Protein AF-A0A318T0J4-F1 (afdb_monomer_lite)

Radius of gyration: 29.3 Å; chains: 1; bounding box: 76×32×118 Å

Structure (mmCIF, N/CA/C/O backbone):
data_AF-A0A318T0J4-F1
#
_entry.id   AF-A0A318T0J4-F1
#
loop_
_atom_site.group_PDB
_atom_site.id
_atom_site.type_symbol
_atom_site.label_atom_id
_atom_site.label_alt_id
_atom_site.label_comp_id
_atom_site.label_asym_id
_atom_site.label_entity_id
_atom_site.label_seq_id
_atom_site.pdbx_PDB_ins_code
_atom_site.Cartn_x
_atom_site.Cartn_y
_atom_site.Cartn_z
_atom_site.occupancy
_atom_site.B_iso_or_equiv
_atom_site.auth_seq_id
_atom_site.auth_comp_id
_atom_site.auth_asym_id
_atom_site.auth_atom_id
_atom_site.pdbx_PDB_model_num
ATOM 1 N N . MET A 1 1 ? 51.971 5.097 87.805 1.00 35.56 1 MET A N 1
ATOM 2 C CA . MET A 1 1 ? 53.001 4.054 87.995 1.00 35.56 1 MET A CA 1
ATOM 3 C C . MET A 1 1 ? 53.131 3.273 86.700 1.00 35.56 1 MET A C 1
ATOM 5 O O . MET A 1 1 ? 52.121 2.890 86.129 1.00 35.56 1 MET A O 1
ATOM 9 N N . HIS A 1 2 ? 54.364 3.172 86.212 1.00 37.44 2 HIS A N 1
ATOM 10 C CA . HIS A 1 2 ? 54.782 2.531 84.967 1.00 37.44 2 HIS A CA 1
ATOM 11 C C . HIS A 1 2 ? 54.456 1.026 84.921 1.00 37.44 2 HIS A C 1
ATOM 13 O O . HIS A 1 2 ? 54.580 0.374 85.951 1.00 37.44 2 HIS A O 1
ATOM 19 N N . LEU A 1 3 ? 54.186 0.457 83.735 1.00 35.94 3 LEU A N 1
ATOM 20 C CA . LEU A 1 3 ? 55.176 -0.348 82.984 1.00 35.94 3 LEU A CA 1
ATOM 21 C C . LEU A 1 3 ? 54.599 -1.014 81.715 1.00 35.94 3 LEU A C 1
ATOM 23 O O . LEU A 1 3 ? 53.513 -1.580 81.702 1.00 35.94 3 LEU A O 1
ATOM 27 N N . PHE A 1 4 ? 55.413 -0.928 80.662 1.00 36.31 4 PHE A N 1
ATOM 28 C CA . PHE A 1 4 ? 55.369 -1.598 79.358 1.00 36.31 4 PHE A CA 1
ATOM 29 C C . PHE A 1 4 ? 55.526 -3.136 79.437 1.00 36.31 4 PHE A C 1
ATOM 31 O O . PHE A 1 4 ? 56.312 -3.604 80.256 1.00 36.31 4 PHE A O 1
ATOM 38 N N . LYS A 1 5 ? 54.971 -3.887 78.463 1.00 34.62 5 LYS A N 1
ATOM 39 C CA . LYS A 1 5 ? 55.691 -4.585 77.350 1.00 34.62 5 LYS A CA 1
ATOM 40 C C . LYS A 1 5 ? 54.794 -5.648 76.665 1.00 34.62 5 LYS A C 1
ATOM 42 O O . LYS A 1 5 ? 54.211 -6.477 77.343 1.00 34.62 5 LYS A O 1
ATOM 47 N N . ILE A 1 6 ? 54.515 -5.504 75.360 1.00 42.19 6 ILE A N 1
ATOM 48 C CA . ILE A 1 6 ? 55.086 -6.226 74.186 1.00 42.19 6 ILE A CA 1
ATOM 49 C C . ILE A 1 6 ? 54.689 -7.714 74.076 1.00 42.19 6 ILE A C 1
ATOM 51 O O . ILE A 1 6 ? 55.180 -8.537 74.837 1.00 42.19 6 ILE A O 1
ATOM 55 N N . SER A 1 7 ? 53.923 -8.074 73.035 1.00 35.69 7 SER A N 1
ATOM 56 C CA . SER A 1 7 ? 54.368 -8.971 71.938 1.00 35.69 7 SER A CA 1
ATOM 57 C C . SER A 1 7 ? 53.220 -9.328 70.972 1.00 35.69 7 SER A C 1
ATOM 59 O O . SER A 1 7 ? 52.309 -10.079 71.298 1.00 35.69 7 SER A O 1
ATOM 61 N N . SER A 1 8 ? 53.294 -8.797 69.749 1.00 42.06 8 SER A N 1
ATOM 62 C CA . SER A 1 8 ? 52.921 -9.529 68.519 1.00 42.06 8 SER A CA 1
ATOM 63 C C . SER A 1 8 ? 54.035 -10.565 68.227 1.00 42.06 8 SER A C 1
ATOM 65 O O . SER A 1 8 ? 55.095 -10.419 68.846 1.00 42.06 8 SER A O 1
ATOM 67 N N . PRO A 1 9 ? 53.933 -11.532 67.279 1.00 49.66 9 PRO A N 1
ATOM 68 C CA . PRO A 1 9 ? 52.980 -11.647 66.162 1.00 49.66 9 PRO A CA 1
ATOM 69 C C . PRO A 1 9 ? 52.466 -13.083 65.893 1.00 49.66 9 PRO A C 1
ATOM 71 O O . PRO A 1 9 ? 53.009 -14.049 66.410 1.00 49.66 9 PRO A O 1
ATOM 74 N N . LEU A 1 10 ? 51.493 -13.246 64.990 1.00 40.19 10 LEU A N 1
ATOM 75 C CA . LEU A 1 10 ? 51.604 -14.246 63.917 1.00 40.19 10 LEU A CA 1
ATOM 76 C C . LEU A 1 10 ? 50.528 -14.044 62.848 1.00 40.19 10 LEU A C 1
ATOM 78 O O . LEU A 1 10 ? 49.335 -13.939 63.111 1.00 40.19 10 LEU A O 1
ATOM 82 N N . PHE A 1 11 ? 51.046 -13.955 61.631 1.00 43.38 11 PHE A N 1
ATOM 83 C CA . PHE A 1 11 ? 50.391 -13.951 60.339 1.00 43.38 11 PHE A CA 1
ATOM 84 C C . PHE A 1 11 ? 49.244 -14.963 60.216 1.00 43.38 11 PHE A C 1
ATOM 86 O O . PHE A 1 11 ? 49.440 -16.156 60.421 1.00 43.38 11 PHE A O 1
ATOM 93 N N . ALA A 1 12 ? 48.107 -14.500 59.701 1.00 43.75 12 ALA A N 1
ATOM 94 C CA . ALA A 1 12 ? 47.277 -15.295 58.804 1.00 43.75 12 ALA A CA 1
ATOM 95 C C . ALA A 1 12 ? 46.609 -14.345 57.807 1.00 43.75 12 ALA A C 1
ATOM 97 O O . ALA A 1 12 ? 45.584 -13.723 58.079 1.00 43.75 12 ALA A O 1
ATOM 98 N N . ALA A 1 13 ? 47.258 -14.197 56.655 1.00 45.81 13 ALA A N 1
ATOM 99 C CA . ALA A 1 13 ? 46.672 -13.594 55.476 1.00 45.81 13 ALA A CA 1
ATOM 100 C C . ALA A 1 13 ? 45.554 -14.515 54.972 1.00 45.81 13 ALA A C 1
ATOM 102 O O . ALA A 1 13 ? 45.834 -15.598 54.463 1.00 45.81 13 ALA A O 1
ATOM 103 N N . PHE A 1 14 ? 44.298 -14.090 55.094 1.00 41.38 14 PHE A N 1
ATOM 104 C CA . PHE A 1 14 ? 43.220 -14.652 54.287 1.00 41.38 14 PHE A CA 1
ATOM 105 C C . PHE A 1 14 ? 42.990 -13.721 53.103 1.00 41.38 14 PHE A C 1
ATOM 107 O O . PHE A 1 14 ? 42.360 -12.670 53.207 1.00 41.38 14 PHE A O 1
ATOM 114 N N . ALA A 1 15 ? 43.587 -14.113 51.979 1.00 45.81 15 ALA A N 1
ATOM 115 C CA . ALA A 1 15 ? 43.287 -13.572 50.671 1.00 45.81 15 ALA A CA 1
ATOM 116 C C . ALA A 1 15 ? 41.800 -13.806 50.382 1.00 45.81 15 ALA A C 1
ATOM 118 O O . ALA A 1 15 ? 41.345 -14.946 50.289 1.00 45.81 15 ALA A O 1
ATOM 119 N N . LEU A 1 16 ? 41.042 -12.718 50.261 1.00 43.03 16 LEU A N 1
ATOM 120 C CA . LEU A 1 16 ? 39.673 -12.751 49.776 1.00 43.03 16 LEU A CA 1
ATOM 121 C C . LEU A 1 16 ? 39.744 -12.949 48.256 1.00 43.03 16 LEU A C 1
ATOM 123 O O . LEU A 1 16 ? 39.945 -12.004 47.493 1.00 43.03 16 LEU A O 1
ATOM 127 N N . THR A 1 17 ? 39.673 -14.201 47.814 1.00 50.81 17 THR A N 1
ATOM 128 C CA . THR A 1 17 ? 39.557 -14.551 46.400 1.00 50.81 17 THR A CA 1
ATOM 129 C C . THR A 1 17 ? 38.239 -14.011 45.857 1.00 50.81 17 THR A C 1
ATOM 131 O O . THR A 1 17 ? 37.151 -14.388 46.290 1.00 50.81 17 THR A O 1
ATOM 134 N N . ALA A 1 18 ? 38.357 -13.103 44.892 1.00 48.72 18 ALA A N 1
ATOM 135 C CA . ALA A 1 18 ? 37.261 -12.598 44.089 1.00 48.72 18 ALA A CA 1
ATOM 136 C C . ALA A 1 18 ? 36.588 -13.750 43.325 1.00 48.72 18 ALA A C 1
ATOM 138 O O . ALA A 1 18 ? 37.117 -14.246 42.332 1.00 48.72 18 ALA A O 1
ATOM 139 N N . LEU A 1 19 ? 35.395 -14.154 43.761 1.00 44.59 19 LEU A N 1
ATOM 140 C CA . LEU A 1 19 ? 34.462 -14.901 42.924 1.00 44.59 19 LEU A CA 1
ATOM 141 C C . LEU A 1 19 ? 33.720 -13.893 42.042 1.00 44.59 19 LEU A C 1
ATOM 143 O O . LEU A 1 19 ? 32.636 -13.416 42.370 1.00 44.59 19 LEU A O 1
ATOM 147 N N . LEU A 1 20 ? 34.341 -13.560 40.908 1.00 39.75 20 LEU A N 1
ATOM 148 C CA . LEU A 1 20 ? 33.642 -13.036 39.739 1.00 39.75 20 LEU A CA 1
ATOM 149 C C . LEU A 1 20 ? 32.680 -14.125 39.247 1.00 39.75 20 LEU A C 1
ATOM 151 O O . LEU A 1 20 ? 33.012 -14.922 38.372 1.00 39.75 20 LEU A O 1
ATOM 155 N N . ALA A 1 21 ? 31.479 -14.170 39.824 1.00 44.69 21 ALA A N 1
ATOM 156 C CA . ALA A 1 21 ? 30.347 -14.834 39.201 1.00 44.69 21 ALA A CA 1
ATOM 157 C C . ALA A 1 21 ? 29.973 -14.016 37.959 1.00 44.69 21 ALA A C 1
ATOM 159 O O . ALA A 1 21 ? 29.163 -13.090 38.007 1.00 44.69 21 ALA A O 1
ATOM 160 N N . GLY A 1 22 ? 30.639 -14.325 36.847 1.00 34.25 22 GLY A N 1
ATOM 161 C CA . GLY A 1 22 ? 30.232 -13.876 35.531 1.00 34.25 22 GLY A CA 1
ATOM 162 C C . GLY A 1 22 ? 28.807 -14.351 35.288 1.00 34.25 22 GLY A C 1
ATOM 163 O O . GLY A 1 22 ? 28.576 -15.525 35.013 1.00 34.25 22 GLY A O 1
ATOM 164 N N . CYS A 1 23 ? 27.847 -13.433 35.377 1.00 35.88 23 CYS A N 1
ATOM 165 C CA . CYS A 1 23 ? 26.591 -13.589 34.667 1.00 35.88 23 CYS A CA 1
ATOM 166 C C . CYS A 1 23 ? 26.949 -13.513 33.185 1.00 35.88 23 CYS A C 1
ATOM 168 O O . CYS A 1 23 ? 26.963 -12.436 32.591 1.00 35.88 23 CYS A O 1
ATOM 170 N N . ALA A 1 24 ? 27.316 -14.660 32.613 1.00 35.25 24 ALA A N 1
ATOM 171 C CA . ALA A 1 24 ? 27.259 -14.867 31.185 1.00 35.25 24 ALA A CA 1
ATOM 172 C C . ALA A 1 24 ? 25.826 -14.518 30.778 1.00 35.25 24 ALA A C 1
ATOM 174 O O . ALA A 1 24 ? 24.878 -15.250 31.061 1.00 35.25 24 ALA A O 1
ATOM 175 N N . GLN A 1 25 ? 25.663 -13.325 30.210 1.00 39.97 25 GLN A N 1
ATOM 176 C CA . GLN A 1 25 ? 24.459 -12.963 29.496 1.00 39.97 25 GLN A CA 1
ATOM 177 C C . GLN A 1 25 ? 24.319 -14.022 28.411 1.00 39.97 25 GLN A C 1
ATOM 179 O O . GLN A 1 25 ? 25.132 -14.071 27.488 1.00 39.97 25 GLN A O 1
ATOM 184 N N . ASN A 1 26 ? 23.325 -14.901 28.557 1.00 37.19 26 ASN A N 1
ATOM 185 C CA . ASN A 1 26 ? 22.860 -15.705 27.439 1.00 37.19 26 ASN A CA 1
ATOM 186 C C . ASN A 1 26 ? 22.723 -14.745 26.253 1.00 37.19 26 ASN A C 1
ATOM 188 O O . ASN A 1 26 ? 22.082 -13.696 26.428 1.00 37.19 26 ASN A O 1
ATOM 192 N N . PRO A 1 27 ? 23.334 -15.031 25.087 1.00 39.00 27 PRO A N 1
ATOM 193 C CA . PRO A 1 27 ? 23.037 -14.247 23.908 1.00 39.00 27 PRO A CA 1
ATOM 194 C C . PRO A 1 27 ? 21.522 -14.266 23.789 1.00 39.00 27 PRO A C 1
ATOM 196 O O . PRO A 1 27 ? 20.908 -15.336 23.820 1.00 39.00 27 PRO A O 1
ATOM 199 N N . LYS A 1 28 ? 20.923 -13.070 23.772 1.00 32.75 28 LYS A N 1
ATOM 200 C CA . LYS A 1 28 ? 19.537 -12.919 23.363 1.00 32.75 28 LYS A CA 1
ATOM 201 C C . LYS A 1 28 ? 19.449 -13.703 22.071 1.00 32.75 28 LYS A C 1
ATOM 203 O O . LYS A 1 28 ? 20.067 -13.326 21.079 1.00 32.75 28 LYS A O 1
ATOM 208 N N . THR A 1 29 ? 18.736 -14.820 22.107 1.00 31.91 29 THR A N 1
ATOM 209 C CA . THR A 1 29 ? 18.096 -15.317 20.913 1.00 31.91 29 THR A CA 1
ATOM 210 C C . THR A 1 29 ? 17.264 -14.125 20.487 1.00 31.91 29 THR A C 1
ATOM 212 O O . THR A 1 29 ? 16.260 -13.804 21.127 1.00 31.91 29 THR A O 1
ATOM 215 N N . ASP A 1 30 ? 17.773 -13.371 19.515 1.00 29.89 30 ASP A N 1
ATOM 216 C CA . ASP A 1 30 ? 16.942 -12.517 18.705 1.00 29.89 30 ASP A CA 1
ATOM 217 C C . ASP A 1 30 ? 15.905 -13.482 18.156 1.00 29.89 30 ASP A C 1
ATOM 219 O O . ASP A 1 30 ? 16.109 -14.183 17.164 1.00 29.89 30 ASP A O 1
ATOM 223 N N . THR A 1 31 ? 14.782 -13.570 18.865 1.00 32.62 31 THR A N 1
ATOM 224 C CA . THR A 1 31 ? 13.511 -13.895 18.264 1.00 32.62 31 THR A CA 1
ATOM 225 C C . THR A 1 31 ? 13.266 -12.737 17.311 1.00 32.62 31 THR A C 1
ATOM 227 O O . THR A 1 31 ? 12.497 -11.816 17.576 1.00 32.62 31 THR A O 1
ATOM 230 N N . THR A 1 32 ? 13.979 -12.768 16.184 1.00 31.56 32 THR A N 1
ATOM 231 C CA . THR A 1 32 ? 13.450 -12.344 14.912 1.00 31.56 32 THR A CA 1
ATOM 232 C C . THR A 1 32 ? 12.160 -13.126 14.827 1.00 31.56 32 THR A C 1
ATOM 234 O O . THR A 1 32 ? 12.159 -14.310 14.494 1.00 31.56 32 THR A O 1
ATOM 237 N N . SER A 1 33 ? 11.072 -12.500 15.274 1.00 28.84 33 SER A N 1
ATOM 238 C CA . SER A 1 33 ? 9.738 -12.906 14.895 1.00 28.84 33 SER A CA 1
ATOM 239 C C . SER A 1 33 ? 9.788 -12.928 13.381 1.00 28.84 33 SER A C 1
ATOM 241 O O . SER A 1 33 ? 9.680 -11.888 12.730 1.00 28.84 33 SER A O 1
ATOM 243 N N . SER A 1 34 ? 10.043 -14.109 12.826 1.00 29.94 34 SER A N 1
ATOM 244 C CA . SER A 1 34 ? 9.680 -14.439 11.473 1.00 29.94 34 SER A CA 1
ATOM 245 C C . SER A 1 34 ? 8.174 -14.268 11.461 1.00 29.94 34 SER A C 1
ATOM 247 O O . SER A 1 34 ? 7.393 -15.138 11.840 1.00 29.94 34 SER A O 1
ATOM 249 N N . VAL A 1 35 ? 7.759 -13.051 11.120 1.00 33.97 35 VAL A N 1
ATOM 250 C CA . VAL A 1 35 ? 6.427 -12.820 10.609 1.00 33.97 35 VAL A CA 1
ATOM 251 C C . VAL A 1 35 ? 6.380 -13.718 9.386 1.00 33.97 35 VAL A C 1
ATOM 253 O O . VAL A 1 35 ? 6.959 -13.399 8.349 1.00 33.97 35 VAL A O 1
ATOM 256 N N . ASN A 1 36 ? 5.770 -14.891 9.548 1.00 33.94 36 ASN A N 1
ATOM 257 C CA . ASN A 1 36 ? 5.263 -15.679 8.444 1.00 33.94 36 ASN A CA 1
ATOM 258 C C . ASN A 1 36 ? 4.190 -14.806 7.792 1.00 33.94 36 ASN A C 1
ATOM 260 O O . ASN A 1 36 ? 3.004 -14.918 8.090 1.00 33.94 36 ASN A O 1
ATOM 264 N N . VAL A 1 37 ? 4.635 -13.859 6.966 1.00 40.78 37 VAL A N 1
ATOM 265 C CA . VAL A 1 37 ? 3.7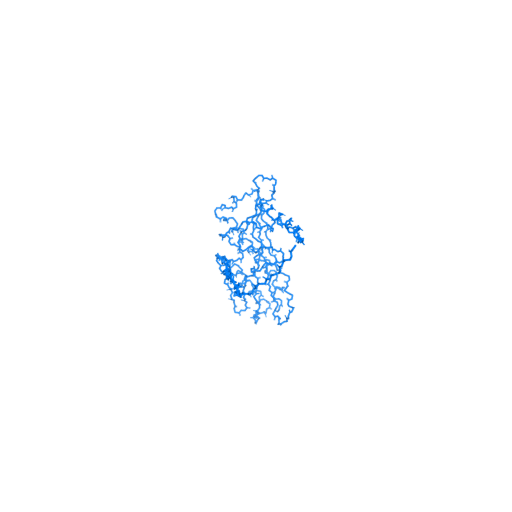88 -13.218 5.977 1.00 40.78 37 VAL A CA 1
ATOM 266 C C . VAL A 1 37 ? 3.354 -14.371 5.089 1.00 40.78 37 VAL A C 1
ATOM 268 O O . VAL A 1 37 ? 4.179 -14.980 4.408 1.00 40.78 37 VAL A O 1
ATOM 271 N N . ALA A 1 38 ? 2.080 -14.745 5.170 1.00 37.62 38 ALA A N 1
ATOM 272 C CA . ALA A 1 38 ? 1.500 -15.656 4.205 1.00 37.62 38 ALA A CA 1
ATOM 273 C C . ALA A 1 38 ? 1.762 -15.067 2.809 1.00 37.62 38 ALA A C 1
ATOM 275 O O . ALA A 1 38 ? 1.263 -13.994 2.478 1.00 37.62 38 ALA A O 1
ATOM 276 N N . GLY A 1 39 ? 2.617 -15.750 2.044 1.00 42.56 39 GLY A N 1
ATOM 277 C CA . GLY A 1 39 ? 3.160 -15.272 0.777 1.00 42.56 39 GLY A CA 1
ATOM 278 C C . GLY A 1 39 ? 4.525 -14.609 0.940 1.00 42.56 39 GLY A C 1
ATOM 279 O O . GLY A 1 39 ? 4.636 -13.389 0.879 1.00 42.56 39 GLY A O 1
ATOM 280 N N . THR A 1 40 ? 5.583 -15.410 1.088 1.00 42.47 40 THR A N 1
ATOM 281 C CA . THR A 1 40 ? 6.935 -14.950 0.756 1.00 42.47 40 THR A CA 1
ATOM 282 C C . THR A 1 40 ? 6.899 -14.440 -0.687 1.00 42.47 40 THR A C 1
ATOM 284 O O . THR A 1 40 ? 6.567 -15.231 -1.578 1.00 42.47 40 THR A O 1
ATOM 287 N N . PRO A 1 41 ? 7.198 -13.157 -0.953 1.00 49.75 41 PRO A N 1
ATOM 288 C CA . PRO A 1 41 ? 7.254 -12.659 -2.314 1.00 49.75 41 PRO A CA 1
ATOM 289 C C . PRO A 1 41 ? 8.401 -13.372 -3.014 1.00 49.75 41 PRO A C 1
ATOM 291 O O . PRO A 1 41 ? 9.569 -13.185 -2.675 1.00 49.75 41 PRO A O 1
ATOM 294 N N . SER A 1 42 ? 8.066 -14.257 -3.942 1.00 49.91 42 SER A N 1
ATOM 295 C CA . SER A 1 42 ? 9.073 -14.838 -4.813 1.00 49.91 42 SER A CA 1
ATOM 296 C C . SER A 1 42 ? 9.403 -13.780 -5.861 1.00 49.91 42 SER A C 1
ATOM 298 O O . SER A 1 42 ? 8.464 -13.189 -6.411 1.00 49.91 42 SER A O 1
ATOM 300 N N . PRO A 1 43 ? 10.689 -13.514 -6.153 1.00 58.72 43 PRO A N 1
ATOM 301 C CA . PRO A 1 43 ? 11.044 -12.730 -7.320 1.00 58.72 43 PRO A CA 1
ATOM 302 C C . PRO A 1 43 ? 10.278 -13.272 -8.523 1.00 58.72 43 PRO A C 1
ATOM 304 O O . PRO A 1 43 ? 10.115 -14.486 -8.661 1.00 58.72 43 PRO A O 1
ATOM 307 N N . MET A 1 44 ? 9.781 -12.386 -9.379 1.00 60.72 44 MET A N 1
ATOM 308 C CA . MET A 1 44 ? 9.142 -12.791 -10.631 1.00 60.72 44 MET A CA 1
ATOM 309 C C . MET A 1 44 ? 10.141 -12.565 -11.761 1.00 60.72 44 MET A C 1
ATOM 311 O O . MET A 1 44 ? 10.092 -11.512 -12.401 1.00 60.72 44 MET A O 1
ATOM 315 N N . PRO A 1 45 ? 11.102 -13.487 -11.962 1.00 60.56 45 PRO A N 1
ATOM 316 C CA . PRO A 1 45 ? 12.125 -13.310 -12.966 1.00 60.56 45 PRO A CA 1
ATOM 317 C C . PRO A 1 45 ? 11.514 -13.490 -14.351 1.00 60.56 45 PRO A C 1
ATOM 319 O O . PRO A 1 45 ? 10.876 -14.498 -14.672 1.00 60.56 45 PRO A O 1
ATOM 322 N N . LYS A 1 46 ? 11.763 -12.504 -15.198 1.00 76.06 46 LYS A N 1
ATOM 323 C CA . LYS A 1 46 ? 11.951 -12.727 -16.621 1.00 76.06 46 LYS A CA 1
ATOM 324 C C . LYS A 1 46 ? 13.444 -12.666 -16.909 1.00 76.06 46 LYS A C 1
ATOM 326 O O . LYS A 1 46 ? 14.222 -12.108 -16.147 1.00 76.06 46 LYS A O 1
ATOM 331 N N . ASP A 1 47 ? 13.823 -13.230 -18.039 1.00 82.69 47 ASP A N 1
ATOM 332 C CA . ASP A 1 47 ? 15.178 -13.209 -18.587 1.00 82.69 47 ASP A CA 1
ATOM 333 C C . ASP A 1 47 ? 15.777 -11.793 -18.717 1.00 82.69 47 ASP A C 1
ATOM 335 O O . ASP A 1 47 ? 16.993 -11.648 -18.772 1.00 82.69 47 ASP A O 1
ATOM 339 N N . TRP A 1 48 ? 14.939 -10.751 -18.709 1.00 85.19 48 TRP A N 1
ATOM 340 C CA . TRP A 1 48 ? 15.330 -9.353 -18.906 1.00 85.19 48 TRP A CA 1
ATOM 341 C C . TRP A 1 48 ? 14.934 -8.391 -17.766 1.00 85.19 48 TRP A C 1
ATOM 343 O O . TRP A 1 48 ? 15.349 -7.234 -17.800 1.00 85.19 48 TRP A O 1
ATOM 353 N N . VAL A 1 49 ? 14.128 -8.817 -16.781 1.00 87.00 49 VAL A N 1
ATOM 354 C CA . VAL A 1 49 ? 13.721 -7.985 -15.627 1.00 87.00 49 VAL A CA 1
ATOM 355 C C . VAL A 1 49 ? 13.346 -8.846 -14.424 1.00 87.00 49 VAL A C 1
ATOM 357 O O . VAL A 1 49 ? 12.740 -9.909 -14.569 1.00 87.00 49 VAL A O 1
ATOM 360 N N . THR A 1 50 ? 13.631 -8.340 -13.228 1.00 85.44 50 THR A N 1
ATOM 361 C CA . THR A 1 50 ? 13.223 -8.954 -11.959 1.00 85.44 50 THR A CA 1
ATOM 362 C C . THR A 1 50 ? 12.357 -7.984 -11.164 1.00 85.44 50 THR A C 1
ATOM 364 O O . THR A 1 50 ? 12.553 -6.773 -11.222 1.00 85.44 50 THR A O 1
ATOM 367 N N . PHE A 1 51 ? 11.403 -8.515 -10.404 1.00 85.06 51 PHE A N 1
ATOM 368 C CA . PHE A 1 51 ? 10.588 -7.765 -9.448 1.00 85.06 51 PHE A CA 1
ATOM 369 C C . PHE A 1 51 ? 10.945 -8.176 -8.029 1.00 85.06 51 PHE A C 1
ATOM 371 O O . PHE A 1 51 ? 11.019 -9.372 -7.750 1.00 85.06 51 PHE A O 1
ATOM 378 N N . GLU A 1 52 ? 11.105 -7.203 -7.136 1.00 83.12 52 GLU A N 1
ATOM 379 C CA . GLU A 1 52 ? 11.388 -7.452 -5.723 1.00 83.12 52 GLU A CA 1
ATOM 380 C C . GLU A 1 52 ? 10.489 -6.604 -4.829 1.00 83.12 52 GLU A C 1
ATOM 382 O O . GLU A 1 52 ? 10.248 -5.428 -5.102 1.00 83.12 52 GLU A O 1
ATOM 387 N N . ILE A 1 53 ? 10.005 -7.194 -3.735 1.00 82.56 53 ILE A N 1
ATOM 388 C CA . ILE A 1 53 ? 9.336 -6.427 -2.688 1.00 82.56 53 ILE A CA 1
ATOM 389 C C . ILE A 1 53 ? 10.406 -5.808 -1.793 1.00 82.56 53 ILE A C 1
ATOM 391 O O . ILE A 1 53 ? 11.178 -6.515 -1.147 1.00 82.56 53 ILE A O 1
ATOM 395 N N . ASP A 1 54 ? 10.411 -4.485 -1.719 1.00 77.44 54 ASP A N 1
ATOM 396 C CA . ASP A 1 54 ? 11.225 -3.741 -0.770 1.00 77.44 54 ASP A CA 1
ATOM 397 C C . ASP A 1 54 ? 10.385 -3.479 0.487 1.00 77.44 54 ASP A C 1
ATOM 399 O O . ASP A 1 54 ? 9.467 -2.655 0.501 1.00 77.44 54 ASP A O 1
ATOM 403 N N . ILE A 1 55 ? 10.685 -4.244 1.539 1.00 65.62 55 ILE A N 1
ATOM 404 C CA . ILE A 1 55 ? 10.071 -4.121 2.870 1.00 65.62 55 ILE A CA 1
ATOM 405 C C . ILE A 1 55 ? 10.757 -3.061 3.747 1.00 65.62 55 ILE A C 1
ATOM 407 O O . ILE A 1 55 ? 10.426 -2.928 4.928 1.00 65.62 55 ILE A O 1
ATOM 411 N N . GLY A 1 56 ? 11.727 -2.318 3.205 1.00 58.59 56 GLY A N 1
ATOM 412 C CA . GLY A 1 56 ? 12.347 -1.195 3.891 1.00 58.59 56 GLY A CA 1
ATOM 413 C C . GLY A 1 56 ? 11.328 -0.093 4.173 1.00 58.59 56 GLY A C 1
ATOM 414 O O . GLY A 1 56 ? 10.536 0.283 3.311 1.00 58.59 56 GLY A O 1
ATOM 415 N N . ALA A 1 57 ? 11.357 0.461 5.386 1.00 51.75 57 ALA A N 1
ATOM 416 C CA . ALA A 1 57 ? 10.567 1.639 5.721 1.00 51.75 57 ALA A CA 1
ATOM 417 C C . ALA A 1 57 ? 11.031 2.827 4.855 1.00 51.75 57 ALA A C 1
ATOM 419 O O . ALA A 1 57 ? 12.132 3.350 5.037 1.00 51.75 57 ALA A O 1
ATOM 420 N N . ALA A 1 58 ? 10.223 3.235 3.876 1.00 49.53 58 ALA A N 1
ATOM 421 C CA . ALA A 1 58 ? 10.543 4.360 3.007 1.00 49.53 58 ALA A CA 1
ATOM 422 C C . ALA A 1 58 ? 10.064 5.691 3.613 1.00 49.53 58 ALA A C 1
ATOM 424 O O . ALA A 1 58 ? 8.994 5.771 4.208 1.00 49.53 58 ALA A O 1
ATOM 425 N N . ASN A 1 59 ? 10.839 6.762 3.403 1.00 44.22 59 ASN A N 1
ATOM 426 C CA . ASN A 1 59 ? 10.391 8.160 3.498 1.00 44.22 59 ASN A CA 1
ATOM 427 C C . ASN A 1 59 ? 9.580 8.524 4.758 1.00 44.22 59 ASN A C 1
ATOM 429 O O . ASN A 1 59 ? 8.460 9.018 4.660 1.00 44.22 59 ASN A O 1
ATOM 433 N N . GLY A 1 60 ? 10.143 8.307 5.948 1.00 48.97 60 GLY A N 1
ATOM 434 C CA . GLY A 1 60 ? 9.529 8.774 7.196 1.00 48.97 60 GLY A CA 1
ATOM 435 C C . GLY A 1 60 ? 8.327 7.957 7.677 1.00 48.97 60 GLY A C 1
ATOM 436 O O . GLY A 1 60 ? 7.821 8.240 8.762 1.00 48.97 60 GLY A O 1
ATOM 437 N N . GLN A 1 61 ? 7.911 6.914 6.948 1.00 53.47 61 GLN A N 1
ATOM 438 C CA . GLN A 1 61 ? 6.980 5.929 7.489 1.00 53.47 61 GLN A CA 1
ATOM 439 C C . GLN A 1 61 ? 7.668 5.130 8.588 1.00 53.47 61 GLN A C 1
ATOM 441 O O . GLN A 1 61 ? 8.749 4.572 8.410 1.00 53.47 61 GLN A O 1
ATOM 446 N N . ARG A 1 62 ? 7.038 5.101 9.760 1.00 57.88 62 ARG A N 1
ATOM 447 C CA . ARG A 1 62 ? 7.624 4.491 10.956 1.00 57.88 62 ARG A CA 1
ATOM 448 C C . ARG A 1 62 ? 7.444 2.973 10.995 1.00 57.88 62 ARG A C 1
ATOM 450 O O . ARG A 1 62 ? 8.192 2.295 11.699 1.00 57.88 62 ARG A O 1
ATOM 457 N N . TYR A 1 63 ? 6.477 2.453 10.238 1.00 57.38 63 TYR A N 1
ATOM 458 C CA . TYR A 1 63 ? 6.101 1.045 10.216 1.00 57.38 63 TYR A CA 1
ATOM 459 C C . TYR A 1 63 ? 5.855 0.588 8.773 1.00 57.38 63 TYR A C 1
ATOM 461 O O . TYR A 1 63 ? 5.026 1.195 8.102 1.00 57.38 63 TYR A O 1
ATOM 469 N N . PRO A 1 64 ? 6.532 -0.469 8.289 1.00 64.75 64 PRO A N 1
ATOM 470 C CA . PRO A 1 64 ? 6.146 -1.101 7.037 1.00 64.75 64 PRO A CA 1
ATOM 471 C C . PRO A 1 64 ? 4.804 -1.821 7.242 1.00 64.75 64 PRO A C 1
ATOM 473 O O . PRO A 1 64 ? 4.688 -2.736 8.077 1.00 64.75 64 PRO A O 1
ATOM 476 N N . ASP A 1 65 ? 3.790 -1.398 6.489 1.00 82.19 65 ASP A N 1
ATOM 477 C CA . ASP A 1 65 ? 2.448 -1.984 6.494 1.00 82.19 65 ASP A CA 1
ATOM 478 C C . ASP A 1 65 ? 2.394 -3.180 5.533 1.00 82.19 65 ASP A C 1
ATOM 480 O O . ASP A 1 65 ? 1.674 -3.190 4.541 1.00 82.19 65 ASP A O 1
ATOM 484 N N . SER A 1 66 ? 3.177 -4.225 5.815 1.00 86.69 66 SER A N 1
ATOM 485 C CA . SER A 1 66 ? 3.129 -5.475 5.037 1.00 86.69 66 SER A CA 1
ATOM 486 C C . SER A 1 66 ? 1.804 -6.239 5.187 1.00 86.69 66 SER A C 1
ATOM 488 O O . SER A 1 66 ? 1.487 -7.109 4.373 1.00 86.69 66 SER A O 1
ATOM 490 N N . VAL A 1 67 ? 1.028 -5.899 6.215 1.00 91.25 67 VAL A N 1
ATOM 491 C CA . VAL A 1 67 ? -0.311 -6.404 6.534 1.00 91.25 67 VAL A CA 1
ATOM 492 C C . VAL A 1 67 ? -1.193 -5.234 6.958 1.00 91.25 67 VAL A C 1
ATOM 494 O O . VAL A 1 67 ? -0.675 -4.168 7.297 1.00 91.25 67 VAL A O 1
ATOM 497 N N . LEU A 1 68 ? -2.509 -5.440 6.967 1.00 94.25 68 LEU A N 1
ATOM 498 C CA . LEU A 1 68 ? -3.477 -4.423 7.347 1.00 94.25 68 LEU A CA 1
ATOM 499 C C . LEU A 1 68 ? -3.227 -3.960 8.781 1.00 94.25 68 LEU A C 1
ATOM 501 O O . LEU A 1 68 ? -3.134 -4.765 9.710 1.00 94.25 68 LEU A O 1
ATOM 505 N N . ARG A 1 69 ? -3.165 -2.645 8.960 1.00 94.50 69 ARG A N 1
ATOM 506 C CA . ARG A 1 69 ? -3.090 -1.990 10.261 1.00 94.50 69 ARG A CA 1
ATOM 507 C C . ARG A 1 69 ? -4.410 -1.300 10.581 1.00 94.50 69 ARG A C 1
ATOM 509 O O . ARG A 1 69 ? -4.899 -0.495 9.801 1.00 94.50 69 ARG A O 1
ATOM 516 N N . VAL A 1 70 ? -4.978 -1.585 11.740 1.00 94.50 70 VAL A N 1
ATOM 517 C CA . VAL A 1 70 ? -6.151 -0.878 12.259 1.00 94.50 70 VAL A CA 1
ATOM 518 C C . VAL A 1 70 ? -5.668 0.164 13.252 1.00 94.50 70 VAL A C 1
ATOM 520 O O . VAL A 1 70 ? -4.979 -0.179 14.207 1.00 94.50 70 VAL A O 1
ATOM 523 N N . VAL A 1 71 ? -5.990 1.428 13.008 1.00 92.88 71 VAL A N 1
ATOM 524 C CA . VAL A 1 71 ? -5.697 2.540 13.908 1.00 92.88 71 VAL A CA 1
ATOM 525 C C . VAL A 1 71 ? -6.988 2.961 14.585 1.00 92.88 71 VAL A C 1
ATOM 527 O O . VAL A 1 71 ? -7.888 3.508 13.941 1.00 92.88 71 VAL A O 1
ATOM 530 N N . ASP A 1 72 ? -7.031 2.748 15.892 1.00 91.62 72 ASP A N 1
ATOM 531 C CA . ASP A 1 72 ? -8.101 3.168 16.780 1.00 91.62 72 ASP A CA 1
ATOM 532 C C . ASP A 1 72 ? -7.756 4.474 17.494 1.00 91.62 72 ASP A C 1
ATOM 534 O O . ASP A 1 72 ? -6.610 4.927 17.565 1.00 91.62 72 ASP A O 1
ATOM 538 N N . LYS A 1 73 ? -8.779 5.094 18.084 1.00 88.19 73 LYS A N 1
ATOM 539 C CA . LYS A 1 73 ? -8.624 6.334 18.854 1.00 88.19 73 LYS A CA 1
ATOM 540 C C . LYS A 1 73 ? -7.597 6.208 19.980 1.00 88.19 73 LYS A C 1
ATOM 542 O O . LYS A 1 73 ? -6.854 7.152 20.242 1.00 88.19 73 LYS A O 1
ATOM 547 N N . SER A 1 74 ? -7.543 5.058 20.648 1.00 84.81 74 SER A N 1
ATOM 548 C CA . SER A 1 74 ? -6.606 4.806 21.748 1.00 84.81 74 SER A CA 1
ATOM 549 C C . SER A 1 74 ? -5.141 4.845 21.310 1.00 84.81 74 SER A C 1
ATOM 551 O O . SER A 1 74 ? -4.282 5.206 22.115 1.00 84.81 74 SER A O 1
ATOM 553 N N . ASP A 1 75 ? -4.844 4.558 20.040 1.00 84.38 75 ASP A N 1
ATOM 554 C CA . ASP A 1 75 ? -3.466 4.509 19.537 1.00 84.38 75 ASP A CA 1
ATOM 555 C C . ASP A 1 75 ? -2.804 5.890 19.532 1.00 84.38 75 ASP A C 1
ATOM 557 O O . ASP A 1 75 ? -1.602 6.013 19.781 1.00 84.38 75 ASP A O 1
ATOM 561 N N . ARG A 1 76 ? -3.609 6.955 19.395 1.00 79.44 76 ARG A N 1
ATOM 562 C CA . ARG A 1 76 ? -3.154 8.341 19.559 1.00 79.44 76 ARG A CA 1
ATOM 563 C C . ARG A 1 76 ? -2.482 8.562 20.912 1.00 79.44 76 ARG A C 1
ATOM 565 O O . ARG A 1 76 ? -1.473 9.259 20.988 1.00 79.44 76 ARG A O 1
ATOM 572 N N . MET A 1 77 ? -3.047 8.008 21.987 1.00 70.69 77 MET A N 1
ATOM 573 C CA . MET A 1 77 ? -2.517 8.209 23.339 1.00 70.69 77 MET A CA 1
ATOM 574 C C . MET A 1 77 ? -1.155 7.539 23.512 1.00 70.69 77 MET A C 1
ATOM 576 O O . MET A 1 77 ? -0.277 8.114 24.155 1.00 70.69 77 MET A O 1
ATOM 580 N N . GLY A 1 78 ? -0.960 6.365 22.904 1.00 69.06 78 GLY A N 1
ATOM 581 C CA . GLY A 1 78 ? 0.326 5.671 22.905 1.00 69.06 78 GLY A CA 1
ATOM 582 C C . GLY A 1 78 ? 1.419 6.490 22.219 1.00 69.06 78 GLY A C 1
ATOM 583 O O . GLY A 1 78 ? 2.490 6.701 22.793 1.00 69.06 78 GLY A O 1
ATOM 584 N N . ASP A 1 79 ? 1.131 7.023 21.030 1.00 70.88 79 ASP A N 1
ATOM 585 C CA . ASP A 1 79 ? 2.125 7.765 20.250 1.00 70.88 79 ASP A CA 1
ATOM 586 C C . ASP A 1 79 ? 2.400 9.168 20.808 1.00 70.88 79 ASP A C 1
ATOM 588 O O . ASP A 1 79 ? 3.562 9.580 20.887 1.00 70.88 79 ASP A O 1
ATOM 592 N N . VAL A 1 80 ? 1.374 9.879 21.291 1.00 70.88 80 VAL A N 1
ATOM 593 C CA . VAL A 1 80 ? 1.554 11.163 21.990 1.00 70.88 80 VAL A CA 1
ATOM 594 C C . VAL A 1 80 ? 2.311 10.966 23.308 1.00 70.88 80 VAL A C 1
ATOM 596 O O . VAL A 1 80 ? 3.242 11.719 23.594 1.00 70.88 80 VAL A O 1
ATOM 599 N N . GLY A 1 81 ? 1.988 9.933 24.094 1.00 65.88 81 GLY A N 1
ATOM 600 C CA . GLY A 1 81 ? 2.713 9.620 25.330 1.00 65.88 81 GLY A CA 1
ATOM 601 C C . GLY A 1 81 ? 4.195 9.331 25.074 1.00 65.88 81 GLY A C 1
ATOM 602 O O . GLY A 1 81 ? 5.073 9.846 25.768 1.00 65.88 81 GLY A O 1
ATOM 603 N N . LEU A 1 82 ? 4.493 8.585 24.009 1.00 68.25 82 LEU A N 1
ATOM 604 C CA . LEU A 1 82 ? 5.859 8.278 23.599 1.00 68.25 82 LEU A CA 1
ATOM 605 C C . LEU A 1 82 ? 6.622 9.511 23.067 1.00 68.25 82 LEU A C 1
ATOM 607 O O . LEU A 1 82 ? 7.851 9.573 23.195 1.00 68.25 82 LEU A O 1
ATOM 611 N N . MET A 1 83 ? 5.934 10.496 22.481 1.00 70.00 83 MET A N 1
ATOM 612 C CA . MET A 1 83 ? 6.534 11.798 22.156 1.00 70.00 83 MET A CA 1
ATOM 613 C C . MET A 1 83 ? 6.901 12.579 23.409 1.00 70.00 83 MET A C 1
ATOM 615 O O . MET A 1 83 ? 8.023 13.067 23.491 1.00 70.00 83 MET A O 1
ATOM 619 N N . VAL A 1 84 ? 5.993 12.667 24.386 1.00 68.88 84 VAL A N 1
ATOM 620 C CA . VAL A 1 84 ? 6.231 13.397 25.641 1.00 68.88 84 VAL A CA 1
ATOM 621 C C . VAL A 1 84 ? 7.404 12.784 26.407 1.00 68.88 84 VAL A C 1
ATOM 623 O O . VAL A 1 84 ? 8.318 13.505 26.796 1.00 68.88 84 VAL A O 1
ATOM 626 N N . ILE A 1 85 ? 7.445 11.454 26.550 1.00 71.56 85 ILE A N 1
ATOM 627 C CA . ILE A 1 85 ? 8.579 10.751 27.179 1.00 71.56 85 ILE A CA 1
ATOM 628 C C . ILE A 1 85 ? 9.879 11.007 26.404 1.00 71.56 85 ILE A C 1
ATOM 630 O O . ILE A 1 85 ? 10.917 11.262 27.008 1.00 71.56 85 ILE A O 1
ATOM 634 N N . GLY A 1 86 ? 9.828 10.969 25.068 1.00 69.50 86 GLY A N 1
ATOM 635 C CA . GLY A 1 86 ? 10.980 11.281 24.223 1.00 69.50 86 GLY A CA 1
ATOM 636 C C . GLY A 1 86 ? 11.502 12.700 24.450 1.00 69.50 86 GLY A C 1
ATOM 637 O O . GLY A 1 86 ? 12.701 12.873 24.651 1.00 69.50 86 GLY A O 1
ATOM 638 N N . ALA A 1 87 ? 10.605 13.688 24.492 1.00 73.12 87 ALA A N 1
ATOM 639 C CA . ALA A 1 87 ? 10.950 15.086 24.725 1.00 73.12 87 ALA A CA 1
ATOM 640 C C . ALA A 1 87 ? 11.580 15.292 26.111 1.00 73.12 87 ALA A C 1
ATOM 642 O O . ALA A 1 87 ? 12.602 15.9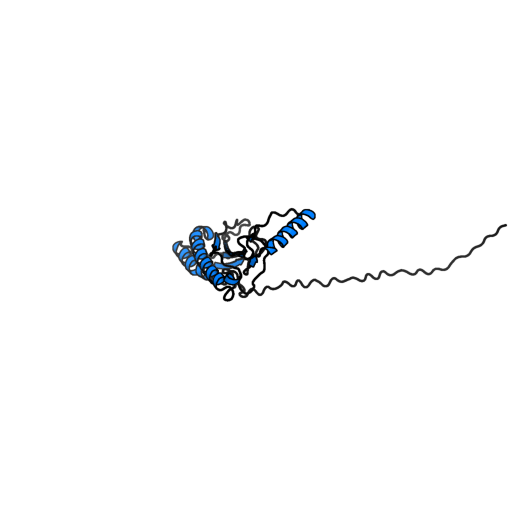67 26.220 1.00 73.12 87 ALA A O 1
ATOM 643 N N . LEU A 1 88 ? 11.036 14.647 27.151 1.00 75.38 88 LEU A N 1
ATOM 644 C CA . LEU A 1 88 ? 11.623 14.653 28.49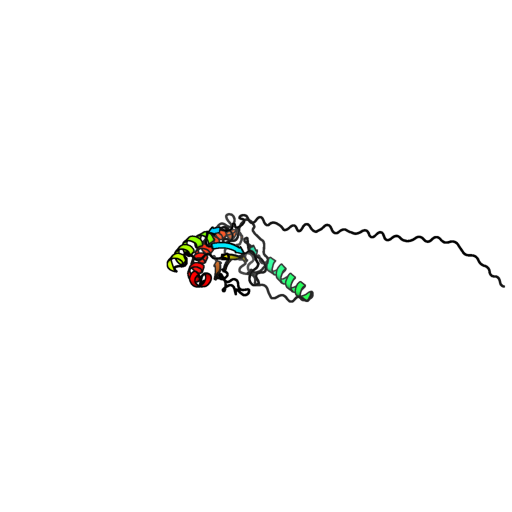8 1.00 75.38 88 LEU A CA 1
ATOM 645 C C . LEU A 1 88 ? 13.014 13.997 28.535 1.00 75.38 88 LEU A C 1
ATOM 647 O O . LEU A 1 88 ? 13.877 14.437 29.287 1.00 75.38 88 LEU A O 1
ATOM 651 N N . ALA A 1 89 ? 13.257 12.987 27.697 1.00 77.75 89 ALA A N 1
ATOM 652 C CA . ALA A 1 89 ? 14.560 12.342 27.533 1.00 77.75 89 ALA A CA 1
ATOM 653 C C . ALA A 1 89 ? 15.522 13.103 26.588 1.00 77.75 89 ALA A C 1
ATOM 655 O O . ALA A 1 89 ? 16.560 12.562 26.209 1.00 77.75 89 ALA A O 1
ATOM 656 N N . GLY A 1 90 ? 15.187 14.333 26.173 1.00 68.50 90 GLY A N 1
ATOM 657 C CA . GLY A 1 90 ? 16.016 15.161 25.286 1.00 68.50 90 GLY A CA 1
ATOM 658 C C . GLY A 1 90 ? 15.932 14.799 23.797 1.00 68.50 90 GLY A C 1
ATOM 659 O O . GLY A 1 90 ? 16.689 15.328 22.987 1.00 68.50 90 GLY A O 1
ATOM 660 N N . SER A 1 91 ? 15.009 13.914 23.409 1.00 68.69 91 SER A N 1
ATOM 661 C CA . SER A 1 91 ? 14.735 13.546 22.019 1.00 68.69 91 SER A CA 1
ATOM 662 C C . SER A 1 91 ? 13.470 14.253 21.533 1.00 68.69 91 SER A C 1
ATOM 664 O O . SER A 1 91 ? 12.349 13.814 21.790 1.00 68.69 91 SER A O 1
ATOM 666 N N . PHE A 1 92 ? 13.635 15.349 20.792 1.00 56.75 92 PHE A N 1
ATOM 667 C CA . PHE A 1 92 ? 12.515 15.991 20.108 1.00 56.75 92 PHE A CA 1
ATOM 668 C C . PHE A 1 92 ? 12.078 15.139 18.915 1.00 56.75 92 PHE A C 1
ATOM 670 O O . PHE A 1 92 ? 12.878 14.792 18.046 1.00 56.75 92 PHE A O 1
ATOM 677 N N . ARG A 1 93 ? 10.793 14.779 18.891 1.00 62.03 93 ARG A N 1
ATOM 678 C CA . ARG A 1 93 ? 10.169 13.989 17.825 1.00 62.03 93 ARG A CA 1
ATOM 679 C C . ARG A 1 93 ? 9.115 14.846 17.138 1.00 62.03 93 ARG A C 1
ATOM 681 O O . ARG A 1 93 ? 8.314 15.477 17.823 1.00 62.03 93 ARG A O 1
ATOM 688 N N . SER A 1 94 ? 9.110 14.860 15.807 1.00 63.09 94 SER A N 1
ATOM 689 C CA . SER A 1 94 ? 8.065 15.536 15.034 1.00 63.09 94 SER A CA 1
ATOM 690 C C . SER A 1 94 ? 6.690 14.916 15.320 1.00 63.09 94 SER A C 1
ATOM 692 O O . SER A 1 94 ? 6.615 13.701 15.539 1.00 63.09 94 SER A O 1
ATOM 694 N N . PRO A 1 95 ? 5.607 15.716 15.308 1.00 60.31 95 PRO A N 1
ATOM 695 C CA . PRO A 1 95 ? 4.252 15.196 15.435 1.00 60.31 95 PRO A CA 1
ATOM 696 C C . PRO A 1 95 ? 3.967 14.178 14.322 1.00 60.31 95 PRO A C 1
ATOM 698 O O . PRO A 1 95 ? 4.319 14.384 13.163 1.00 60.31 95 PRO A O 1
ATOM 701 N N . VAL A 1 96 ? 3.359 13.058 14.706 1.00 68.12 96 VAL A N 1
ATOM 702 C CA . VAL A 1 96 ? 3.034 11.914 13.847 1.00 68.12 96 VAL A CA 1
ATOM 703 C C . VAL A 1 96 ? 1.611 12.120 13.341 1.00 68.12 96 VAL A C 1
ATOM 705 O O . VAL A 1 96 ? 0.715 12.436 14.133 1.00 68.12 96 VAL A O 1
ATOM 708 N N . SER A 1 97 ? 1.421 11.987 12.027 1.00 77.06 97 SER A N 1
ATOM 709 C CA . SER A 1 97 ? 0.091 12.043 11.420 1.00 77.06 97 SER A CA 1
ATOM 710 C C . SER A 1 97 ? -0.756 10.865 11.910 1.00 77.06 97 SER A C 1
ATOM 712 O O . SER A 1 97 ? -0.218 9.819 12.277 1.00 77.06 97 SER A O 1
ATOM 714 N N . LYS A 1 98 ? -2.081 11.019 11.952 1.00 82.44 98 LYS A N 1
ATOM 715 C CA . LYS A 1 98 ? -2.986 9.970 12.455 1.00 82.44 98 LYS A CA 1
ATOM 716 C C . LYS A 1 98 ? -2.812 8.661 11.674 1.00 82.44 98 LYS A C 1
ATOM 718 O O . LYS A 1 98 ? -2.880 7.572 12.236 1.00 82.44 98 LYS A O 1
ATOM 723 N N . GLU A 1 99 ? -2.522 8.773 10.386 1.00 81.00 99 GLU A N 1
ATOM 724 C CA . GLU A 1 99 ? -2.341 7.657 9.464 1.00 81.00 99 GLU A CA 1
ATOM 725 C C . GLU A 1 99 ? -1.050 6.871 9.741 1.00 81.00 99 GLU A C 1
ATOM 727 O O . GLU A 1 99 ? -0.917 5.730 9.294 1.00 81.00 99 GLU A O 1
ATOM 732 N N . ASP A 1 100 ? -0.121 7.450 10.504 1.00 78.69 100 ASP A N 1
ATOM 733 C CA . ASP A 1 100 ? 1.171 6.864 10.866 1.00 78.69 100 ASP A CA 1
ATOM 734 C C . ASP A 1 100 ? 1.194 6.299 12.300 1.00 78.69 100 ASP A C 1
ATOM 736 O O . ASP A 1 100 ? 2.242 5.831 12.758 1.00 78.69 100 ASP A O 1
ATOM 740 N N . TYR A 1 101 ? 0.059 6.318 13.016 1.00 85.19 101 TYR A N 1
ATOM 741 C CA . TYR A 1 101 ? -0.036 5.696 14.338 1.00 85.19 101 TYR A CA 1
ATOM 742 C C . TYR A 1 101 ? 0.192 4.187 14.277 1.00 85.19 101 TYR A C 1
ATOM 744 O O . TYR A 1 101 ? -0.180 3.527 13.306 1.00 85.19 101 TYR A O 1
ATOM 752 N N . ARG A 1 102 ? 0.789 3.614 15.328 1.00 82.31 102 ARG A N 1
ATOM 753 C CA . ARG A 1 102 ? 1.240 2.208 15.317 1.00 82.31 102 ARG A CA 1
ATOM 754 C C . ARG A 1 102 ? 0.133 1.197 15.010 1.00 82.31 102 ARG A C 1
ATOM 756 O O . ARG A 1 102 ? 0.411 0.228 14.304 1.00 82.31 102 ARG A O 1
ATOM 763 N N . GLY A 1 103 ? -1.069 1.417 15.541 1.00 89.00 103 GLY A N 1
ATOM 764 C CA . GLY A 1 103 ? -2.229 0.550 15.348 1.00 89.00 103 GLY A CA 1
ATOM 765 C C . GLY A 1 103 ? -2.035 -0.918 15.755 1.00 89.00 103 GLY A C 1
ATOM 766 O O . GLY A 1 103 ? -0.984 -1.343 16.250 1.00 89.00 103 GLY A O 1
ATOM 767 N N . THR A 1 104 ? -3.063 -1.718 15.484 1.00 92.00 104 THR A N 1
ATOM 768 C CA . THR A 1 104 ? -3.077 -3.178 15.624 1.00 92.00 104 THR A CA 1
ATOM 769 C C . THR A 1 104 ? -2.949 -3.846 14.255 1.00 92.00 104 THR A C 1
ATOM 771 O O . THR A 1 104 ? -3.652 -3.491 13.313 1.00 92.00 104 THR A O 1
ATOM 774 N N . LYS A 1 105 ? -2.050 -4.830 14.122 1.00 92.38 105 LYS A N 1
ATOM 775 C CA . LYS A 1 105 ? -1.830 -5.557 12.860 1.00 92.38 105 LYS A CA 1
ATOM 776 C C . LYS A 1 105 ? -2.782 -6.745 12.716 1.00 92.38 105 LYS A C 1
ATOM 778 O O . LYS A 1 105 ? -2.792 -7.632 13.567 1.00 92.38 105 LYS A O 1
ATOM 783 N N . VAL A 1 106 ? -3.497 -6.807 11.597 1.00 94.19 106 VAL A N 1
ATOM 784 C CA . VAL A 1 106 ? -4.355 -7.929 11.198 1.00 94.19 106 VAL A CA 1
ATOM 785 C C . VAL A 1 106 ? -3.567 -8.829 10.249 1.00 94.19 106 VAL A C 1
ATOM 787 O O . VAL A 1 106 ? -3.492 -8.595 9.045 1.00 94.19 106 VAL A O 1
ATOM 790 N N . GLN A 1 107 ? -2.945 -9.871 10.801 1.00 91.31 107 GLN A N 1
ATOM 791 C CA . GLN A 1 107 ? -1.991 -10.720 10.069 1.00 91.31 107 GLN A CA 1
ATOM 792 C C . GLN A 1 107 ? -2.620 -11.518 8.914 1.00 91.31 107 GLN A C 1
ATOM 794 O O . GLN A 1 107 ? -1.907 -11.957 8.015 1.00 91.31 107 GLN A O 1
ATOM 799 N N . THR A 1 108 ? -3.941 -11.712 8.929 1.00 91.12 108 THR A N 1
ATOM 800 C CA . THR A 1 108 ? -4.683 -12.451 7.893 1.00 91.12 108 THR A CA 1
ATOM 801 C C . THR A 1 108 ? -4.914 -11.637 6.620 1.00 91.12 108 THR A C 1
ATOM 803 O O . THR A 1 108 ? -5.285 -12.199 5.588 1.00 91.12 108 THR A O 1
ATOM 806 N N . VAL A 1 109 ? -4.675 -10.321 6.656 1.00 92.81 109 VAL A N 1
ATOM 807 C CA . VAL A 1 109 ? -4.914 -9.418 5.528 1.00 92.81 109 VAL A CA 1
ATOM 808 C C . VAL A 1 109 ? -3.587 -8.806 5.099 1.00 92.81 109 VAL A C 1
ATOM 810 O O . VAL A 1 109 ? -3.134 -7.805 5.645 1.00 92.81 109 VAL A O 1
ATOM 813 N N . ALA A 1 110 ? -2.936 -9.422 4.117 1.00 91.38 110 ALA A N 1
ATOM 814 C CA . ALA A 1 110 ? -1.678 -8.921 3.575 1.00 91.38 110 ALA A CA 1
ATOM 815 C C . ALA A 1 110 ? -1.886 -7.655 2.725 1.00 91.38 110 ALA A C 1
ATOM 817 O O . ALA A 1 110 ? -2.950 -7.463 2.130 1.00 91.38 110 ALA A O 1
ATOM 818 N N . HIS A 1 111 ? -0.855 -6.808 2.642 1.00 90.88 111 HIS A N 1
ATOM 819 C CA . HIS A 1 111 ? -0.849 -5.658 1.739 1.00 90.88 111 HIS A CA 1
ATOM 820 C C . HIS A 1 111 ? -1.166 -6.112 0.305 1.00 90.88 111 HIS A C 1
ATOM 822 O O . HIS A 1 111 ? -0.567 -7.073 -0.172 1.00 90.88 111 HIS A O 1
ATOM 828 N N . PRO A 1 112 ? -2.051 -5.440 -0.447 1.00 89.44 112 PRO A N 1
ATOM 829 C CA . PRO A 1 112 ? -2.473 -5.938 -1.758 1.00 89.44 112 PRO A CA 1
ATOM 830 C C . PRO A 1 112 ? -1.317 -6.096 -2.764 1.00 89.44 112 PRO A C 1
ATOM 832 O O . PRO A 1 112 ? -1.359 -6.980 -3.615 1.00 89.44 112 PRO A O 1
ATOM 835 N N . ALA A 1 113 ? -0.262 -5.285 -2.631 1.00 87.00 113 ALA A N 1
ATOM 836 C CA . ALA A 1 113 ? 0.963 -5.385 -3.432 1.00 87.00 113 ALA A CA 1
ATOM 837 C C . ALA A 1 113 ? 1.965 -6.470 -2.975 1.00 87.00 113 ALA A C 1
ATOM 839 O O . ALA A 1 113 ? 2.916 -6.733 -3.705 1.00 87.00 113 ALA A O 1
ATOM 840 N N . SER A 1 114 ? 1.794 -7.098 -1.801 1.00 80.69 114 SER A N 1
ATOM 841 C CA . SER A 1 114 ? 2.715 -8.150 -1.329 1.00 80.69 114 SER A CA 1
ATOM 842 C C . SER A 1 114 ? 2.491 -9.489 -2.035 1.00 80.69 114 SER A C 1
ATOM 844 O O . SER A 1 114 ? 3.415 -10.288 -2.167 1.00 80.69 114 SER A O 1
ATOM 846 N N . ILE A 1 115 ? 1.273 -9.722 -2.528 1.00 62.50 115 ILE A N 1
ATOM 847 C CA . ILE A 1 115 ? 0.878 -10.946 -3.221 1.00 62.50 115 ILE A CA 1
ATOM 848 C C . ILE A 1 115 ? 1.026 -10.711 -4.724 1.00 62.50 115 ILE A C 1
ATOM 850 O O . ILE A 1 115 ? 0.105 -10.154 -5.300 1.00 62.50 115 ILE A O 1
ATOM 854 N N . ASN A 1 116 ? 2.151 -11.113 -5.339 1.00 60.97 116 ASN A N 1
ATOM 855 C CA . ASN A 1 116 ? 2.407 -11.434 -6.770 1.00 60.97 116 ASN A CA 1
ATOM 856 C C . ASN A 1 116 ? 1.599 -10.723 -7.899 1.00 60.97 116 ASN A C 1
ATOM 858 O O . ASN A 1 116 ? 1.550 -11.218 -9.026 1.00 60.97 116 ASN A O 1
ATOM 862 N N . LYS A 1 117 ? 0.972 -9.568 -7.665 1.00 60.34 117 LYS A N 1
ATOM 863 C CA . LYS A 1 117 ? 0.007 -8.924 -8.578 1.00 60.34 117 LYS A CA 1
ATOM 864 C C . LYS A 1 117 ? 0.609 -7.807 -9.409 1.00 60.34 117 LYS A C 1
ATOM 866 O O . LYS A 1 117 ? 0.039 -7.428 -10.422 1.00 60.34 117 LYS A O 1
ATOM 871 N N . MET A 1 118 ? 1.829 -7.385 -9.087 1.00 66.62 118 MET A N 1
ATOM 872 C CA . MET A 1 118 ? 2.628 -6.613 -10.041 1.00 66.62 118 MET A CA 1
ATOM 873 C C . MET A 1 118 ? 3.070 -7.468 -11.242 1.00 66.62 118 MET A C 1
ATOM 875 O O . MET A 1 118 ? 3.549 -6.917 -12.227 1.00 66.62 118 MET A O 1
ATOM 879 N N . SER A 1 119 ? 2.841 -8.789 -11.227 1.00 68.88 119 SER A N 1
ATOM 880 C CA . SER A 1 119 ? 2.957 -9.642 -12.419 1.00 68.88 119 SER A CA 1
ATOM 881 C C . SER A 1 119 ? 2.105 -9.166 -13.591 1.00 68.88 119 SER A C 1
ATOM 883 O O . SER A 1 119 ? 2.521 -9.314 -14.738 1.00 68.88 119 SER A O 1
ATOM 885 N N . GLU A 1 120 ? 0.964 -8.525 -13.315 1.00 74.00 120 GLU A N 1
ATOM 886 C CA . GLU A 1 120 ? 0.101 -7.903 -14.326 1.00 74.00 120 GLU A CA 1
ATOM 887 C C . GLU A 1 120 ? 0.824 -6.783 -15.092 1.00 74.00 120 GLU A C 1
ATOM 889 O O . GLU A 1 120 ? 0.441 -6.432 -16.209 1.00 74.00 120 GLU A O 1
ATOM 894 N N . MET A 1 121 ? 1.921 -6.256 -14.541 1.00 82.38 121 MET A N 1
ATOM 895 C CA . MET A 1 121 ? 2.762 -5.276 -15.212 1.00 82.38 121 MET A CA 1
ATOM 896 C C . MET A 1 121 ? 3.699 -5.898 -16.252 1.00 82.38 121 MET A C 1
ATOM 898 O O . MET A 1 121 ? 4.080 -5.203 -17.190 1.00 82.38 121 MET A O 1
ATOM 902 N N . ILE A 1 122 ? 4.052 -7.186 -16.139 1.00 85.62 122 ILE A N 1
ATOM 903 C CA . ILE A 1 122 ? 5.015 -7.838 -17.045 1.00 85.62 122 ILE A CA 1
ATOM 904 C C . ILE A 1 122 ? 4.541 -7.787 -18.506 1.00 85.62 122 ILE A C 1
ATOM 906 O O . ILE A 1 122 ? 5.331 -7.357 -19.351 1.00 85.62 122 ILE A O 1
ATOM 910 N N . PRO A 1 123 ? 3.289 -8.154 -18.854 1.00 86.62 123 PRO A N 1
ATOM 911 C CA . PRO A 1 123 ? 2.809 -8.027 -20.230 1.00 86.62 123 PRO A CA 1
ATOM 912 C C . PRO A 1 123 ? 2.837 -6.580 -20.733 1.00 86.62 123 PRO A C 1
ATOM 914 O O . PRO A 1 123 ? 3.260 -6.326 -21.859 1.00 86.62 123 PRO A O 1
ATOM 917 N N . ALA A 1 124 ? 2.445 -5.618 -19.890 1.00 88.19 124 ALA A N 1
ATOM 918 C CA . ALA A 1 124 ? 2.441 -4.206 -20.259 1.00 88.19 124 ALA A CA 1
ATOM 919 C C . ALA A 1 124 ? 3.858 -3.663 -20.501 1.00 88.19 124 ALA A C 1
ATOM 921 O O . ALA A 1 124 ? 4.077 -2.936 -21.467 1.00 88.19 124 ALA A O 1
ATOM 922 N N . LEU A 1 125 ? 4.817 -4.041 -19.653 1.00 89.38 125 LEU A N 1
ATOM 923 C CA . LEU A 1 125 ? 6.218 -3.658 -19.794 1.00 89.38 125 LEU A CA 1
ATOM 924 C C . LEU A 1 125 ? 6.866 -4.339 -21.008 1.00 89.38 125 LEU A C 1
ATOM 926 O O . LEU A 1 125 ? 7.647 -3.712 -21.716 1.00 89.38 125 LEU A O 1
ATOM 930 N N . THR A 1 126 ? 6.488 -5.587 -21.301 1.00 90.19 126 THR A N 1
ATOM 931 C CA . THR A 1 126 ? 6.924 -6.308 -22.510 1.00 90.19 126 THR A CA 1
ATOM 932 C C . THR A 1 126 ? 6.481 -5.569 -23.774 1.00 90.19 126 THR A C 1
ATOM 934 O O . THR A 1 126 ? 7.314 -5.272 -24.629 1.00 90.19 126 THR A O 1
ATOM 937 N N . ALA A 1 127 ? 5.197 -5.205 -23.861 1.00 90.69 127 ALA A N 1
ATOM 938 C CA . ALA A 1 127 ? 4.653 -4.465 -25.000 1.00 90.69 127 ALA A CA 1
ATOM 939 C C . ALA A 1 127 ? 5.299 -3.077 -25.154 1.00 90.69 127 ALA A C 1
ATOM 941 O O . ALA A 1 127 ? 5.636 -2.663 -26.262 1.00 90.69 127 ALA A O 1
ATOM 942 N N . TRP A 1 128 ? 5.521 -2.369 -24.040 1.00 92.06 128 TRP A N 1
ATOM 943 C CA . TRP A 1 128 ? 6.228 -1.089 -24.051 1.00 92.06 128 TRP A CA 1
ATOM 944 C C . TRP A 1 128 ? 7.658 -1.232 -24.589 1.00 92.06 128 TRP A C 1
ATOM 946 O O . TRP A 1 128 ? 8.057 -0.479 -25.476 1.00 92.06 128 TRP A O 1
ATOM 956 N N . ARG A 1 129 ? 8.405 -2.236 -24.116 1.00 91.38 129 ARG A N 1
ATOM 957 C CA . ARG A 1 129 ? 9.785 -2.504 -24.538 1.00 91.38 129 ARG A CA 1
ATOM 958 C C . ARG A 1 129 ? 9.878 -2.792 -26.037 1.00 91.38 129 ARG A C 1
ATOM 960 O O . ARG A 1 129 ? 10.808 -2.333 -26.696 1.00 91.38 129 ARG A O 1
ATOM 967 N N . GLU A 1 130 ? 8.928 -3.552 -26.575 1.00 91.56 130 GLU A N 1
ATOM 968 C CA . GLU A 1 130 ? 8.847 -3.847 -28.008 1.00 91.56 130 GLU A CA 1
ATOM 969 C C . GLU A 1 130 ? 8.578 -2.590 -28.839 1.00 91.56 130 GLU A C 1
ATOM 971 O O . GLU A 1 130 ? 9.265 -2.363 -29.835 1.00 91.56 130 GLU A O 1
ATOM 976 N N . ALA A 1 131 ? 7.645 -1.743 -28.396 1.00 93.31 131 ALA A N 1
ATOM 977 C CA . ALA A 1 131 ? 7.313 -0.488 -29.068 1.00 93.31 131 ALA A CA 1
ATOM 978 C C . ALA A 1 131 ? 8.474 0.526 -29.084 1.00 93.31 131 ALA A C 1
ATOM 980 O O . ALA A 1 131 ? 8.545 1.352 -29.991 1.00 93.31 131 ALA A O 1
ATOM 981 N N . HIS A 1 132 ? 9.394 0.444 -28.118 1.00 92.12 132 HIS A N 1
ATOM 982 C CA . HIS A 1 132 ? 10.531 1.363 -27.976 1.00 92.12 132 HIS A CA 1
ATOM 983 C C . HIS A 1 132 ? 11.869 0.783 -28.460 1.00 92.12 132 HIS A C 1
ATOM 985 O O . HIS A 1 132 ? 12.913 1.400 -28.257 1.00 92.12 132 HIS A O 1
ATOM 991 N N . GLY A 1 133 ? 11.872 -0.395 -29.096 1.00 89.50 133 GLY A N 1
ATOM 992 C CA . GLY A 1 133 ? 13.101 -0.997 -29.628 1.00 89.50 133 GLY A CA 1
ATOM 993 C C . GLY A 1 133 ? 14.096 -1.453 -28.550 1.00 89.50 133 GLY A C 1
ATOM 994 O O . GLY A 1 133 ? 15.300 -1.494 -28.794 1.00 89.50 133 GLY A O 1
ATOM 995 N N . LYS A 1 134 ? 13.616 -1.769 -27.340 1.00 88.06 134 LYS A N 1
ATOM 996 C CA . LYS A 1 134 ? 14.435 -2.112 -26.163 1.00 88.06 134 LYS A CA 1
ATOM 997 C C . 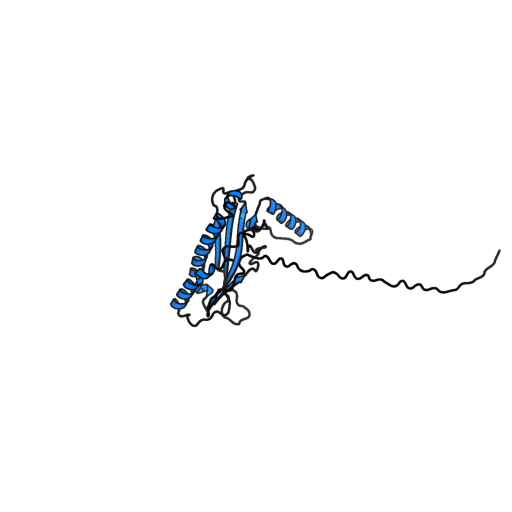LYS A 1 134 ? 14.541 -3.628 -25.927 1.00 88.06 134 LYS A C 1
ATOM 999 O O . LYS A 1 134 ? 14.858 -4.062 -24.825 1.00 88.06 134 LYS A O 1
ATOM 1004 N N . GLN A 1 135 ? 14.257 -4.470 -26.925 1.00 87.94 135 GLN A N 1
ATOM 1005 C CA . GLN A 1 135 ? 14.179 -5.933 -26.762 1.00 87.94 135 GLN A CA 1
ATOM 1006 C C . GLN A 1 135 ? 15.504 -6.582 -26.330 1.00 87.94 135 GLN A C 1
ATOM 1008 O O . GLN A 1 135 ? 15.479 -7.647 -25.724 1.00 87.94 135 GLN A O 1
ATOM 1013 N N . SER A 1 136 ? 16.645 -5.953 -26.633 1.00 85.50 136 SER A N 1
ATOM 1014 C CA . SER A 1 136 ? 17.977 -6.424 -26.232 1.00 85.50 136 SER A CA 1
ATOM 1015 C C . SER A 1 136 ? 18.431 -5.910 -24.862 1.00 85.50 136 SER A C 1
ATOM 1017 O O . SER A 1 136 ? 19.522 -6.267 -24.419 1.00 85.50 136 SER A O 1
ATOM 1019 N N . VAL A 1 137 ? 17.652 -5.041 -24.209 1.00 85.88 137 VAL A N 1
ATOM 1020 C CA . VAL A 1 137 ? 18.002 -4.483 -22.898 1.00 85.88 137 VAL A CA 1
ATOM 1021 C C . VAL A 1 137 ? 17.653 -5.487 -21.806 1.00 85.88 137 VAL A C 1
ATOM 1023 O O . VAL A 1 137 ? 16.519 -5.954 -21.708 1.00 85.88 137 VAL A O 1
ATOM 1026 N N . VAL A 1 138 ? 18.6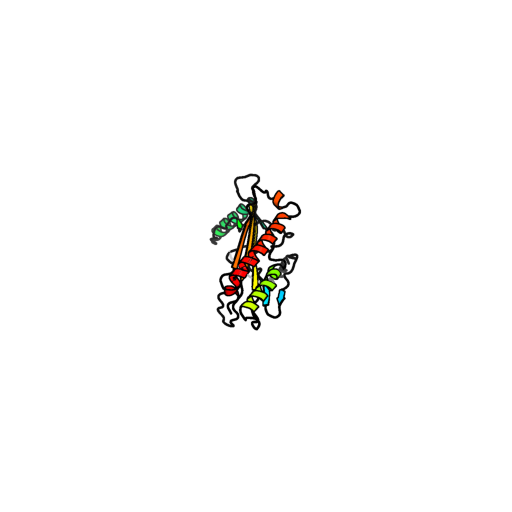41 -5.786 -20.965 1.00 88.06 138 VAL A N 1
ATOM 1027 C CA . VAL A 1 138 ? 18.491 -6.586 -19.747 1.00 88.06 138 VAL A CA 1
ATOM 1028 C C . VAL A 1 138 ? 18.723 -5.661 -18.561 1.00 88.06 138 VAL A C 1
ATOM 1030 O O . VAL A 1 138 ? 19.817 -5.115 -18.405 1.00 88.06 138 VAL A O 1
ATOM 1033 N N . TYR A 1 139 ? 17.696 -5.466 -17.736 1.00 85.25 139 TYR A N 1
ATOM 1034 C CA . TYR A 1 139 ? 17.785 -4.605 -16.562 1.00 85.25 139 TYR A CA 1
ATOM 1035 C C . TYR A 1 139 ? 18.569 -5.306 -15.449 1.00 85.25 139 TYR A C 1
ATOM 1037 O O . TYR A 1 139 ? 18.211 -6.400 -15.011 1.00 85.25 139 TYR A O 1
ATOM 1045 N N . LYS A 1 140 ? 19.661 -4.676 -14.999 1.00 83.25 140 LYS A N 1
ATOM 1046 C CA . LYS A 1 140 ? 20.549 -5.215 -13.955 1.00 83.25 140 LYS A CA 1
ATOM 1047 C C . LYS A 1 140 ? 19.928 -5.116 -12.565 1.00 83.25 140 LYS A C 1
ATOM 1049 O O . LYS A 1 140 ? 20.241 -5.921 -11.689 1.00 83.25 140 LYS A O 1
ATOM 1054 N N . HIS A 1 141 ? 19.090 -4.106 -12.349 1.00 83.75 141 HIS A N 1
ATOM 1055 C CA . HIS A 1 141 ? 18.426 -3.862 -11.077 1.00 83.75 141 HIS A CA 1
ATOM 1056 C C . HIS A 1 141 ? 16.964 -4.301 -11.135 1.00 83.75 141 HIS A C 1
ATOM 1058 O O . HIS A 1 141 ? 16.315 -4.166 -12.172 1.00 83.75 141 HIS A O 1
ATOM 1064 N N . PRO A 1 142 ? 16.420 -4.824 -10.026 1.00 83.88 142 PRO A N 1
ATOM 1065 C CA . PRO A 1 142 ? 15.021 -5.187 -9.981 1.00 83.88 142 PRO A CA 1
ATOM 1066 C C . PRO A 1 142 ? 14.147 -3.929 -9.961 1.00 83.88 142 PRO A C 1
ATOM 1068 O O . PRO A 1 142 ? 14.539 -2.853 -9.495 1.00 83.88 142 PRO A O 1
ATOM 1071 N N . VAL A 1 143 ? 12.915 -4.092 -10.423 1.00 85.88 143 VAL A N 1
ATOM 1072 C CA . VAL A 1 143 ? 11.835 -3.154 -10.142 1.00 85.88 143 VAL A CA 1
ATOM 1073 C C . VAL A 1 143 ? 11.390 -3.403 -8.705 1.00 85.88 143 VAL A C 1
ATOM 1075 O O . VAL A 1 143 ? 10.825 -4.452 -8.386 1.00 85.88 143 VAL A O 1
ATOM 1078 N N . TYR A 1 144 ? 11.663 -2.439 -7.834 1.00 86.00 144 TYR A N 1
ATOM 1079 C CA . TYR A 1 144 ? 11.309 -2.508 -6.426 1.00 86.00 144 TYR A CA 1
ATOM 1080 C C . TYR A 1 144 ? 9.863 -2.060 -6.216 1.00 86.00 144 TYR A C 1
ATOM 1082 O O . TYR A 1 144 ? 9.458 -0.970 -6.632 1.00 86.00 144 TYR A O 1
ATOM 1090 N N . VAL A 1 145 ? 9.105 -2.893 -5.513 1.00 86.94 145 VAL A N 1
ATOM 1091 C CA . VAL A 1 145 ? 7.729 -2.648 -5.084 1.00 86.94 145 VAL A CA 1
ATOM 1092 C C . VAL A 1 145 ? 7.741 -2.423 -3.578 1.00 86.94 145 VAL A C 1
ATOM 1094 O O . VAL A 1 145 ? 8.032 -3.334 -2.806 1.00 86.94 145 VAL A O 1
ATOM 1097 N N . ARG A 1 146 ? 7.420 -1.209 -3.142 1.00 85.31 146 ARG A N 1
ATOM 1098 C CA . ARG A 1 146 ? 7.389 -0.832 -1.727 1.00 85.31 146 ARG A CA 1
ATOM 1099 C C . ARG A 1 146 ? 5.974 -0.865 -1.177 1.00 85.31 146 ARG A C 1
ATOM 1101 O O . ARG A 1 146 ? 5.065 -0.252 -1.745 1.00 85.31 146 ARG A O 1
ATOM 1108 N N . LEU A 1 147 ? 5.824 -1.563 -0.053 1.00 87.00 147 LEU A N 1
ATOM 1109 C CA . LEU A 1 147 ? 4.580 -1.684 0.709 1.00 87.00 147 LEU A CA 1
ATOM 1110 C C . LEU A 1 147 ? 4.507 -0.521 1.709 1.00 87.00 147 LEU A C 1
ATOM 1112 O O . LEU A 1 147 ? 4.964 -0.652 2.844 1.00 87.00 147 LEU A O 1
ATOM 1116 N N . ASN A 1 148 ? 4.013 0.637 1.269 1.00 85.44 148 ASN A N 1
ATOM 1117 C CA . ASN A 1 148 ? 4.092 1.857 2.072 1.00 85.44 148 ASN A CA 1
ATOM 1118 C C . ASN A 1 148 ? 3.010 1.894 3.162 1.00 85.44 148 ASN A C 1
ATOM 1120 O O . ASN A 1 148 ? 3.309 1.789 4.348 1.00 85.44 148 ASN A O 1
ATOM 1124 N N . ARG A 1 149 ? 1.743 2.091 2.778 1.00 88.81 149 ARG A N 1
ATOM 1125 C CA . ARG A 1 149 ? 0.630 2.274 3.725 1.00 88.81 149 ARG A CA 1
ATOM 1126 C C . ARG A 1 149 ? -0.472 1.279 3.428 1.00 88.81 149 ARG A C 1
ATOM 1128 O O . ARG A 1 149 ? -0.909 1.180 2.288 1.00 88.81 149 ARG A O 1
ATOM 1135 N N . PHE A 1 150 ? -0.970 0.613 4.457 1.00 92.75 150 PHE A N 1
ATOM 1136 C CA . PHE A 1 150 ? -2.163 -0.212 4.347 1.00 92.75 150 PHE A CA 1
ATOM 1137 C C . PHE A 1 150 ? -2.867 -0.285 5.689 1.00 92.75 150 PHE A C 1
ATOM 1139 O O . PHE A 1 150 ? -2.511 -1.080 6.562 1.00 92.75 150 PHE A O 1
ATOM 1146 N N . GLY A 1 151 ? -3.867 0.576 5.862 1.00 94.00 151 GLY A N 1
ATOM 1147 C CA . GLY A 1 151 ? -4.547 0.664 7.139 1.00 94.00 151 GLY A CA 1
ATOM 1148 C C . GLY A 1 151 ? -5.955 1.228 7.095 1.00 94.00 151 GLY A C 1
ATOM 1149 O O . GLY A 1 151 ? -6.280 2.070 6.261 1.00 94.00 151 GLY A O 1
ATOM 1150 N N . LEU A 1 152 ? -6.764 0.747 8.036 1.00 95.50 152 LEU A N 1
ATOM 1151 C CA . LEU A 1 152 ? -8.046 1.326 8.411 1.00 95.50 152 LEU A CA 1
ATOM 1152 C C . LEU A 1 152 ? -7.801 2.314 9.541 1.00 95.50 152 LEU A C 1
ATOM 1154 O O . LEU A 1 152 ? -7.263 1.939 10.580 1.00 95.50 152 LEU A O 1
ATOM 1158 N N . VAL A 1 153 ? -8.196 3.564 9.351 1.00 93.44 153 VAL A N 1
ATOM 1159 C CA . VAL A 1 153 ? -7.929 4.637 10.308 1.00 93.44 153 VAL A CA 1
ATOM 1160 C C . VAL A 1 153 ? -9.243 5.290 10.691 1.00 93.44 153 VAL A C 1
ATOM 1162 O O . VAL A 1 153 ? -10.009 5.692 9.814 1.00 93.44 153 VAL A O 1
ATOM 1165 N N . TYR A 1 154 ? -9.508 5.413 11.993 1.00 92.56 154 TYR A N 1
ATOM 1166 C CA . TYR A 1 154 ? -10.705 6.105 12.469 1.00 92.56 154 TYR A CA 1
ATOM 1167 C C . TYR A 1 154 ? -10.766 7.531 11.892 1.00 92.56 154 TYR A C 1
ATOM 1169 O O . TYR A 1 154 ? -9.766 8.256 11.851 1.00 92.56 154 TYR A O 1
ATOM 1177 N N . ARG A 1 155 ? -11.943 7.966 11.445 1.00 89.75 155 ARG A N 1
ATOM 1178 C CA . ARG A 1 155 ? -12.126 9.264 10.788 1.00 89.75 155 ARG A CA 1
ATOM 1179 C C . ARG A 1 155 ? -12.106 10.401 11.800 1.00 89.75 155 ARG A C 1
ATOM 1181 O O . ARG A 1 155 ? -11.243 11.277 11.722 1.00 89.75 155 ARG A O 1
ATOM 1188 N N . ASP A 1 156 ? -13.006 10.337 12.780 1.00 85.75 156 ASP A N 1
ATOM 1189 C CA . ASP A 1 156 ? -13.213 11.384 13.782 1.00 85.75 156 ASP A CA 1
ATOM 1190 C C . ASP A 1 156 ? -13.050 10.852 15.214 1.00 85.75 156 ASP A C 1
ATOM 1192 O O . ASP A 1 156 ? -13.573 9.807 15.596 1.00 85.75 156 ASP A O 1
ATOM 1196 N N . PHE A 1 157 ? -12.320 11.600 16.035 1.00 81.94 157 PHE A N 1
ATOM 1197 C CA . PHE A 1 157 ? -12.112 11.301 17.446 1.00 81.94 157 PHE A CA 1
ATOM 1198 C C . PHE A 1 157 ? -13.341 11.612 18.318 1.00 81.94 157 PHE A C 1
ATOM 1200 O O . PHE A 1 157 ? -13.453 11.067 19.414 1.00 81.94 157 PHE A O 1
ATOM 1207 N N . SER A 1 158 ? -14.266 12.453 17.856 1.00 84.12 158 SER A N 1
ATOM 1208 C CA . SER A 1 158 ? -15.421 12.911 18.638 1.00 84.12 158 SER A CA 1
ATOM 1209 C C . SER A 1 158 ? -16.554 11.879 18.747 1.00 84.12 158 SER A C 1
ATOM 1211 O O . SER A 1 158 ? -17.311 11.906 19.710 1.00 84.12 158 SER A O 1
ATOM 1213 N N . GLN A 1 159 ? -16.655 10.940 17.801 1.00 83.56 159 GLN A N 1
ATOM 1214 C CA . GLN A 1 159 ? -17.804 10.029 17.682 1.00 83.56 159 GLN A CA 1
ATOM 1215 C C . GLN A 1 159 ? -17.601 8.713 18.434 1.00 83.56 159 GLN A C 1
ATOM 1217 O O . GLN A 1 159 ? -16.695 7.977 18.065 1.00 83.56 159 GLN A O 1
ATOM 1222 N N . ASP A 1 160 ? -18.430 8.342 19.410 1.00 82.94 160 ASP A N 1
ATOM 1223 C CA . ASP A 1 160 ? -18.255 7.095 20.190 1.00 82.94 160 ASP A CA 1
ATOM 1224 C C . ASP A 1 160 ? -17.993 5.843 19.333 1.00 82.94 160 ASP A C 1
ATOM 1226 O O . ASP A 1 160 ? -17.148 5.019 19.679 1.00 82.94 160 ASP A O 1
ATOM 1230 N N . LYS A 1 161 ? -18.658 5.747 18.176 1.00 85.88 161 LYS A N 1
ATOM 1231 C CA . LYS A 1 161 ? -18.403 4.740 17.141 1.00 85.88 161 LYS A CA 1
ATOM 1232 C C . LYS A 1 161 ? -17.968 5.443 15.854 1.00 85.88 161 LYS A C 1
ATOM 1234 O O . LYS A 1 161 ? -18.835 5.823 15.070 1.00 85.88 161 LYS A O 1
ATOM 1239 N N . PRO A 1 162 ? -16.662 5.676 15.650 1.00 89.69 162 PRO A N 1
ATOM 1240 C CA . PRO A 1 162 ? -16.204 6.414 14.487 1.00 89.69 162 PRO A CA 1
ATOM 1241 C C . PRO A 1 162 ? -16.332 5.569 13.219 1.00 89.69 162 PRO A C 1
ATOM 1243 O O . PRO A 1 162 ? -16.158 4.348 13.242 1.00 89.69 162 PRO A O 1
ATOM 1246 N N . ALA A 1 163 ? -16.576 6.239 12.099 1.00 94.12 163 ALA A N 1
ATOM 1247 C CA . ALA A 1 163 ? -16.327 5.663 10.785 1.00 94.12 163 ALA A CA 1
ATOM 1248 C C . ALA A 1 163 ? -14.818 5.465 10.554 1.00 94.12 163 ALA A C 1
ATOM 1250 O O . ALA A 1 163 ? -14.004 6.145 11.185 1.00 94.12 163 ALA A O 1
ATOM 1251 N N . TYR A 1 164 ? -14.446 4.574 9.635 1.00 94.94 164 TYR A N 1
ATOM 1252 C CA . TYR A 1 164 ? -13.051 4.304 9.274 1.00 94.94 164 TYR A CA 1
ATOM 1253 C C . TYR A 1 164 ? -12.815 4.532 7.785 1.00 94.94 164 TYR A C 1
ATOM 1255 O O . TYR A 1 164 ? -13.630 4.144 6.945 1.00 94.94 164 TYR A O 1
ATOM 1263 N N . ASP A 1 165 ? -11.658 5.112 7.483 1.00 94.94 165 ASP A N 1
ATOM 1264 C CA . ASP A 1 165 ? -11.141 5.302 6.133 1.00 94.94 165 ASP A CA 1
ATOM 1265 C C . ASP A 1 165 ? -10.056 4.267 5.841 1.00 94.94 165 ASP A C 1
ATOM 1267 O O . ASP A 1 165 ? -9.206 3.983 6.690 1.00 94.94 165 ASP A O 1
ATOM 1271 N N . LEU A 1 166 ? -10.083 3.699 4.634 1.00 95.44 166 LEU A N 1
ATOM 1272 C CA . LEU A 1 166 ? -9.055 2.774 4.168 1.00 95.44 166 LEU A CA 1
ATOM 1273 C C . LEU A 1 166 ? -8.006 3.537 3.356 1.00 95.44 166 LEU A C 1
ATOM 1275 O O . LEU A 1 166 ? -8.311 4.114 2.311 1.00 95.44 166 LEU A O 1
ATOM 1279 N N . TYR A 1 167 ? -6.759 3.478 3.814 1.00 93.56 167 TYR A N 1
ATOM 1280 C CA . TYR A 1 167 ? -5.597 4.034 3.132 1.00 93.56 167 TYR A CA 1
ATOM 1281 C C . TYR A 1 167 ? -4.744 2.913 2.556 1.00 93.56 167 TYR A C 1
ATOM 1283 O O . TYR A 1 167 ? -4.313 2.022 3.289 1.00 93.56 167 TYR A O 1
ATOM 1291 N N . ILE A 1 168 ? -4.459 2.989 1.257 1.00 92.19 168 ILE A N 1
ATOM 1292 C CA . ILE A 1 168 ? -3.575 2.058 0.553 1.00 92.19 168 ILE A CA 1
ATOM 1293 C C . ILE A 1 168 ? -2.545 2.865 -0.234 1.00 92.19 168 ILE A C 1
ATOM 1295 O O . ILE A 1 168 ? -2.898 3.753 -1.011 1.00 92.19 168 ILE A O 1
ATOM 1299 N N . GLN A 1 169 ? -1.266 2.564 -0.044 1.00 90.81 169 GLN A N 1
ATOM 1300 C CA . GLN A 1 169 ? -0.175 3.215 -0.742 1.00 90.81 169 GLN A CA 1
ATOM 1301 C C . GLN A 1 169 ? 0.897 2.207 -1.140 1.00 90.81 169 GLN A C 1
ATOM 1303 O O . GLN A 1 169 ? 1.465 1.519 -0.294 1.00 90.81 169 GLN A O 1
ATOM 1308 N N . THR A 1 170 ? 1.228 2.210 -2.426 1.00 89.00 170 THR A N 1
ATOM 1309 C CA . THR A 1 170 ? 2.294 1.402 -3.025 1.00 89.00 170 THR A CA 1
ATOM 1310 C C . THR A 1 170 ? 3.243 2.333 -3.765 1.00 89.00 170 THR A C 1
ATOM 1312 O O . THR A 1 170 ? 2.793 3.252 -4.448 1.00 89.00 170 THR A O 1
ATOM 1315 N N . ALA A 1 171 ? 4.551 2.116 -3.656 1.00 88.62 171 ALA A N 1
ATOM 1316 C CA . ALA A 1 171 ? 5.530 2.865 -4.440 1.00 88.62 171 ALA A CA 1
ATOM 1317 C C . ALA A 1 171 ? 6.349 1.930 -5.330 1.00 88.62 171 ALA A C 1
ATOM 1319 O O . ALA A 1 171 ? 6.852 0.913 -4.862 1.00 88.62 171 ALA A O 1
ATOM 1320 N N . ILE A 1 172 ? 6.504 2.298 -6.600 1.00 88.50 172 ILE A N 1
ATOM 1321 C CA . ILE A 1 172 ? 7.317 1.561 -7.569 1.00 88.50 172 ILE A CA 1
ATOM 1322 C C . ILE A 1 172 ? 8.552 2.383 -7.914 1.00 88.50 172 ILE A C 1
ATOM 1324 O O . ILE A 1 172 ? 8.457 3.576 -8.210 1.00 88.50 172 ILE A O 1
ATOM 1328 N N . THR A 1 173 ? 9.720 1.754 -7.875 1.00 86.12 173 THR A N 1
ATOM 1329 C CA . THR A 1 173 ? 10.978 2.386 -8.273 1.00 86.12 173 THR A CA 1
ATOM 1330 C C . THR A 1 173 ? 11.861 1.396 -9.013 1.00 86.12 173 THR A C 1
ATOM 1332 O O . THR A 1 173 ? 11.802 0.191 -8.786 1.00 86.12 173 THR A O 1
ATOM 1335 N N . HIS A 1 174 ? 12.680 1.917 -9.911 1.00 84.44 174 HIS A N 1
ATOM 1336 C CA . HIS A 1 174 ? 13.672 1.162 -10.648 1.00 84.44 174 HIS A CA 1
ATOM 1337 C C . HIS A 1 174 ? 14.956 1.996 -10.666 1.00 84.44 174 HIS A C 1
ATOM 1339 O O . HIS A 1 174 ? 14.909 3.226 -10.760 1.00 84.44 174 HIS A O 1
ATOM 1345 N N . LYS A 1 175 ? 16.100 1.337 -10.473 1.00 80.19 175 LYS A N 1
ATOM 1346 C CA . LYS A 1 175 ? 17.406 1.997 -10.542 1.00 80.19 175 LYS A CA 1
ATOM 1347 C C . LYS A 1 175 ? 17.918 1.909 -11.971 1.00 80.19 175 LYS A C 1
ATOM 1349 O O . LYS A 1 175 ? 17.828 0.846 -12.572 1.00 80.19 175 LYS A O 1
ATOM 1354 N N . LEU A 1 176 ? 18.500 2.999 -12.462 1.00 73.81 176 LEU A N 1
ATOM 1355 C CA . LEU A 1 176 ? 19.103 3.029 -13.791 1.00 73.81 176 LEU A CA 1
ATOM 1356 C C . LEU A 1 176 ? 20.229 1.988 -13.909 1.00 73.81 176 LEU A C 1
ATOM 1358 O O . LEU A 1 176 ? 20.958 1.751 -12.944 1.00 73.81 176 LEU A O 1
ATOM 1362 N N . ASN A 1 177 ? 20.414 1.428 -15.102 1.00 68.69 177 ASN A N 1
ATOM 1363 C CA . ASN A 1 177 ? 21.401 0.403 -15.470 1.00 68.69 177 ASN A CA 1
ATOM 1364 C C . ASN A 1 177 ? 22.870 0.893 -15.462 1.00 68.69 177 ASN A C 1
ATOM 1366 O O . ASN A 1 177 ? 23.718 0.333 -16.162 1.00 68.69 177 ASN A O 1
ATOM 1370 N N . SER A 1 178 ? 23.204 1.932 -14.692 1.00 67.38 178 SER A N 1
ATOM 1371 C CA . SER A 1 178 ? 24.563 2.478 -14.610 1.00 67.38 178 SER A CA 1
ATOM 1372 C C . SER A 1 178 ? 25.367 1.846 -13.473 1.00 67.38 178 SER A C 1
ATOM 1374 O O . SER A 1 178 ? 24.880 1.754 -12.350 1.00 67.38 178 SER A O 1
ATOM 1376 N N . ASP A 1 179 ? 26.642 1.543 -13.720 1.00 60.94 179 ASP A N 1
ATOM 1377 C CA . ASP A 1 179 ? 27.567 0.992 -12.714 1.00 60.94 179 ASP A CA 1
ATOM 1378 C C . ASP A 1 179 ? 28.150 2.069 -11.756 1.00 60.94 179 ASP A C 1
ATOM 1380 O O . ASP A 1 179 ? 29.097 1.818 -11.011 1.00 60.94 179 ASP A O 1
ATOM 1384 N N . GLY A 1 180 ? 27.620 3.300 -11.790 1.00 56.75 180 GLY A N 1
ATOM 1385 C CA . GLY A 1 180 ? 28.103 4.439 -11.006 1.00 56.75 180 GLY A CA 1
ATOM 1386 C C . GLY A 1 180 ? 27.546 4.497 -9.577 1.00 56.75 180 GLY A C 1
ATOM 1387 O O . GLY A 1 180 ? 26.393 4.169 -9.323 1.00 56.75 180 GLY A O 1
ATOM 1388 N N . TYR A 1 181 ? 28.352 5.004 -8.636 1.00 51.59 181 TYR A N 1
ATOM 1389 C CA . TYR A 1 181 ? 28.042 5.073 -7.194 1.00 51.59 181 TYR A CA 1
ATOM 1390 C C . TYR A 1 181 ? 26.853 5.992 -6.830 1.00 51.59 181 TYR A C 1
ATOM 1392 O O . TYR A 1 181 ? 26.376 5.973 -5.697 1.00 51.59 181 TYR A O 1
ATOM 1400 N N . ILE A 1 182 ? 26.369 6.813 -7.769 1.00 50.56 182 ILE A N 1
ATOM 1401 C CA . ILE A 1 182 ? 25.287 7.781 -7.547 1.00 50.56 182 ILE A CA 1
ATOM 1402 C C . ILE A 1 182 ? 24.190 7.572 -8.594 1.00 50.56 182 ILE A C 1
ATOM 1404 O O . ILE A 1 182 ? 24.004 8.375 -9.505 1.00 50.56 182 ILE A O 1
ATOM 1408 N N . THR A 1 183 ? 23.432 6.488 -8.456 1.00 53.25 183 THR A N 1
ATOM 1409 C CA . THR A 1 183 ? 22.119 6.389 -9.095 1.00 53.25 183 THR A CA 1
ATOM 1410 C C . THR A 1 183 ? 21.121 7.074 -8.171 1.00 53.25 183 THR A C 1
ATOM 1412 O O . THR A 1 183 ? 20.642 6.465 -7.209 1.00 53.25 183 THR A O 1
ATOM 1415 N N . TRP A 1 184 ? 20.817 8.351 -8.405 1.00 52.12 184 TRP A N 1
ATOM 1416 C CA . TRP A 1 184 ? 19.599 8.924 -7.838 1.00 52.12 184 TRP A CA 1
ATOM 1417 C C . TRP A 1 184 ? 18.459 8.083 -8.398 1.00 52.12 184 TRP A C 1
ATOM 1419 O O . TRP A 1 184 ? 18.150 8.189 -9.582 1.00 52.12 184 TRP A O 1
ATOM 1429 N N . ALA A 1 185 ? 17.906 7.178 -7.585 1.00 54.81 185 ALA A N 1
ATOM 1430 C CA . ALA A 1 185 ? 16.699 6.466 -7.962 1.00 54.81 185 ALA A CA 1
ATOM 1431 C C . ALA A 1 185 ? 15.702 7.535 -8.402 1.00 54.81 185 ALA A C 1
ATOM 1433 O O . ALA A 1 185 ? 15.470 8.507 -7.670 1.00 54.81 185 ALA A O 1
ATOM 1434 N N . GLU A 1 186 ? 15.185 7.416 -9.621 1.00 61.50 186 GLU A N 1
ATOM 1435 C CA . GLU A 1 186 ? 14.172 8.347 -10.077 1.00 61.50 186 GLU A CA 1
ATOM 1436 C C . GLU A 1 186 ? 13.042 8.405 -9.050 1.00 61.50 186 GLU A C 1
ATOM 1438 O O . GLU A 1 186 ? 12.747 7.408 -8.378 1.00 61.50 186 GLU A O 1
ATOM 1443 N N . LYS A 1 187 ? 12.413 9.584 -8.906 1.00 73.81 187 LYS A N 1
ATOM 1444 C CA . LYS A 1 187 ? 11.317 9.758 -7.943 1.00 73.81 187 LYS A CA 1
ATOM 1445 C C . LYS A 1 187 ? 10.329 8.596 -8.107 1.00 73.81 187 LYS A C 1
ATOM 1447 O O . LYS A 1 187 ? 9.832 8.441 -9.231 1.00 73.81 187 LYS A O 1
ATOM 1452 N N . PRO A 1 188 ? 10.054 7.827 -7.035 1.00 83.44 188 PRO A N 1
ATOM 1453 C CA . PRO A 1 188 ? 9.214 6.644 -7.125 1.00 83.44 188 PRO A CA 1
ATOM 1454 C C . PRO A 1 188 ? 7.846 7.022 -7.685 1.00 83.44 188 PRO A C 1
ATOM 1456 O O . PRO A 1 188 ? 7.320 8.100 -7.388 1.00 83.44 188 PRO A O 1
ATOM 1459 N N . VAL A 1 189 ? 7.263 6.128 -8.475 1.00 89.50 189 VAL A N 1
ATOM 1460 C CA . VAL A 1 189 ? 5.861 6.241 -8.871 1.00 89.50 189 VAL A CA 1
ATOM 1461 C C . VAL A 1 189 ? 5.027 5.862 -7.660 1.00 89.50 189 VAL A C 1
ATOM 1463 O O . VAL A 1 189 ? 5.054 4.718 -7.211 1.00 89.50 189 VAL A O 1
ATOM 1466 N N . LEU A 1 190 ? 4.335 6.850 -7.101 1.00 89.44 190 LEU A N 1
ATOM 1467 C CA . LEU A 1 190 ? 3.517 6.687 -5.911 1.00 89.44 190 LEU A CA 1
ATOM 1468 C C . LEU A 1 190 ? 2.062 6.454 -6.309 1.00 89.44 190 LEU A C 1
ATOM 1470 O O . LEU A 1 190 ? 1.414 7.340 -6.860 1.00 89.44 190 LEU A O 1
ATOM 1474 N N . CYS A 1 191 ? 1.549 5.277 -5.981 1.00 91.12 191 CYS A N 1
ATOM 1475 C CA . CYS A 1 191 ? 0.141 4.941 -6.085 1.00 91.12 191 CYS A CA 1
ATOM 1476 C C . CYS A 1 191 ? -0.492 5.136 -4.710 1.00 91.12 191 CYS A C 1
ATOM 1478 O O . CYS A 1 191 ? -0.119 4.440 -3.768 1.00 91.12 191 CYS A O 1
ATOM 1480 N N . SER A 1 192 ? -1.451 6.050 -4.589 1.00 91.38 192 SER A N 1
ATOM 1481 C CA . SER A 1 192 ? -2.190 6.282 -3.344 1.00 91.38 192 SER A CA 1
ATOM 1482 C C . SER A 1 192 ? -3.682 6.145 -3.612 1.00 91.38 192 SER A C 1
ATOM 1484 O O . SER A 1 192 ? -4.199 6.702 -4.579 1.00 91.38 192 SER A O 1
ATOM 1486 N N . THR A 1 193 ? -4.379 5.421 -2.748 1.00 90.06 193 THR A N 1
ATOM 1487 C CA . THR A 1 193 ? -5.836 5.331 -2.762 1.00 90.06 193 THR A CA 1
ATOM 1488 C C . THR A 1 193 ? -6.341 5.543 -1.347 1.00 90.06 193 THR A C 1
ATOM 1490 O O . THR A 1 193 ? -5.941 4.843 -0.418 1.00 90.06 193 THR A O 1
ATOM 1493 N N . GLU A 1 194 ? -7.210 6.534 -1.206 1.00 90.12 194 GLU A N 1
ATOM 1494 C CA . GLU A 1 194 ? -7.968 6.806 0.005 1.00 90.12 194 GLU A CA 1
ATOM 1495 C C . GLU A 1 194 ? -9.430 6.493 -0.290 1.00 90.12 194 GLU A C 1
ATOM 1497 O O . GLU A 1 194 ? -9.986 6.956 -1.288 1.00 90.12 194 GLU A O 1
ATOM 1502 N N . ILE A 1 195 ? -10.026 5.642 0.541 1.00 87.31 195 ILE A N 1
ATOM 1503 C CA . ILE A 1 195 ? -11.389 5.160 0.348 1.00 87.31 195 ILE A CA 1
ATOM 1504 C C . ILE A 1 195 ? -12.210 5.565 1.558 1.00 87.31 195 ILE A C 1
ATOM 1506 O O . ILE A 1 195 ? -12.165 4.936 2.616 1.00 87.31 195 ILE A O 1
ATOM 1510 N N . THR A 1 196 ? -13.000 6.608 1.338 1.00 83.44 196 THR A N 1
ATOM 1511 C CA . THR A 1 196 ? -13.974 7.156 2.279 1.00 83.44 196 THR A CA 1
ATOM 1512 C C . THR A 1 196 ? -15.354 6.606 1.925 1.00 83.44 196 THR A C 1
ATOM 1514 O O . THR A 1 196 ? -16.202 7.285 1.345 1.00 83.44 196 THR A O 1
ATOM 1517 N N . THR A 1 197 ? -15.585 5.321 2.187 1.00 70.12 197 THR A N 1
ATOM 1518 C CA . THR A 1 197 ? -16.898 4.700 1.958 1.00 70.12 197 THR A CA 1
ATOM 1519 C C . THR A 1 197 ? -17.815 4.999 3.133 1.00 70.12 197 THR A C 1
ATOM 1521 O O . THR A 1 197 ? -17.799 4.255 4.107 1.00 70.12 197 THR A O 1
ATOM 1524 N N . GLY A 1 198 ? -18.608 6.070 3.047 1.00 67.12 198 GLY A N 1
ATOM 1525 C CA . GLY A 1 198 ? -19.676 6.373 4.010 1.00 67.12 198 GLY A CA 1
ATOM 1526 C C . GLY A 1 198 ? -19.252 6.301 5.485 1.00 67.12 198 GLY A C 1
ATOM 1527 O O . GLY A 1 198 ? -18.069 6.390 5.822 1.00 67.12 198 GLY A O 1
ATOM 1528 N N . ASP A 1 199 ? -20.223 6.139 6.378 1.00 81.88 199 ASP A N 1
ATOM 1529 C CA . ASP A 1 199 ? -19.987 5.969 7.816 1.00 81.88 199 ASP A CA 1
ATOM 1530 C C . ASP A 1 199 ? -19.737 4.497 8.188 1.00 81.88 199 ASP A C 1
ATOM 1532 O O . ASP A 1 199 ? -20.299 3.991 9.158 1.00 81.88 199 ASP A O 1
ATOM 1536 N N . LEU A 1 200 ? -18.928 3.776 7.394 1.00 92.94 200 LEU A N 1
ATOM 1537 C CA . LEU A 1 200 ? -18.610 2.382 7.706 1.00 92.94 200 LEU A CA 1
ATOM 1538 C C . LEU A 1 200 ? -17.805 2.288 9.004 1.00 92.94 200 LEU A C 1
ATOM 1540 O O . LEU A 1 200 ? -16.723 2.867 9.131 1.00 92.94 200 LEU A O 1
ATOM 1544 N N . THR A 1 201 ? -18.327 1.518 9.952 1.00 93.38 201 THR A N 1
ATOM 1545 C CA . THR A 1 201 ? -17.649 1.195 11.208 1.00 93.38 201 THR A CA 1
ATOM 1546 C C . THR A 1 201 ? -16.559 0.146 10.989 1.00 93.38 201 THR A C 1
ATOM 1548 O O . THR A 1 201 ? -16.517 -0.534 9.959 1.00 93.38 201 THR A O 1
ATOM 1551 N N . LEU A 1 202 ? -15.686 -0.032 11.984 1.00 94.38 202 LEU A N 1
ATOM 1552 C CA . LEU A 1 202 ? -14.667 -1.083 11.948 1.00 94.38 202 LEU A CA 1
ATOM 1553 C C . LEU A 1 202 ? -15.275 -2.482 11.759 1.00 94.38 202 LEU A C 1
ATOM 1555 O O . LEU A 1 202 ? -14.762 -3.256 10.956 1.00 94.38 202 LEU A O 1
ATOM 1559 N N . ASP A 1 203 ? -16.390 -2.785 12.429 1.00 94.81 203 ASP A N 1
ATOM 1560 C CA . ASP A 1 203 ? -17.072 -4.083 12.308 1.00 94.81 203 ASP A CA 1
ATOM 1561 C C . ASP A 1 203 ? -17.556 -4.342 10.876 1.00 94.81 203 ASP A C 1
ATOM 1563 O O . ASP A 1 203 ? -17.461 -5.458 10.371 1.00 94.81 203 ASP A O 1
ATOM 1567 N N . GLN A 1 204 ? -18.036 -3.302 10.188 1.00 95.38 204 GLN A N 1
ATOM 1568 C CA . GLN A 1 204 ? -18.472 -3.412 8.794 1.00 95.38 204 GLN A CA 1
ATOM 1569 C C . GLN A 1 204 ? -17.290 -3.603 7.840 1.00 95.38 204 GLN A C 1
ATOM 1571 O O . GLN A 1 204 ? -17.408 -4.336 6.861 1.00 95.38 204 GLN A O 1
ATOM 1576 N N . TRP A 1 205 ? -16.141 -2.989 8.131 1.00 96.25 205 TRP A N 1
ATOM 1577 C CA . TRP A 1 205 ? -14.904 -3.258 7.401 1.00 96.25 205 TRP A CA 1
ATOM 1578 C C . TRP A 1 205 ? -14.352 -4.663 7.658 1.00 96.25 205 TRP A C 1
ATOM 1580 O O . TRP A 1 205 ? -13.771 -5.248 6.746 1.00 96.25 205 TRP A O 1
ATOM 1590 N N . ALA A 1 206 ? -14.521 -5.189 8.874 1.00 96.69 206 ALA A N 1
ATOM 1591 C CA . ALA A 1 206 ? -14.057 -6.511 9.295 1.00 96.69 206 ALA A CA 1
ATOM 1592 C C . ALA A 1 206 ? -14.990 -7.657 8.873 1.00 96.69 206 ALA A C 1
ATOM 1594 O O . ALA A 1 206 ? -14.590 -8.822 8.934 1.00 96.69 206 ALA A O 1
ATOM 1595 N N . ALA A 1 207 ? -16.209 -7.340 8.425 1.00 96.75 207 ALA A N 1
ATOM 1596 C CA . ALA A 1 207 ? -17.172 -8.314 7.933 1.00 96.75 207 ALA A CA 1
ATOM 1597 C C . ALA A 1 207 ? -16.561 -9.222 6.852 1.00 96.75 207 ALA A C 1
ATOM 1599 O O . ALA A 1 207 ? -15.740 -8.792 6.032 1.00 96.75 207 ALA A O 1
ATOM 1600 N N . ASP A 1 208 ? -16.955 -10.496 6.881 1.00 97.00 208 ASP A N 1
ATOM 1601 C CA . ASP A 1 208 ? -16.475 -11.536 5.966 1.00 97.00 208 ASP A CA 1
ATOM 1602 C C . ASP A 1 208 ? -14.935 -11.617 5.895 1.00 97.00 208 ASP A C 1
ATOM 1604 O O . ASP A 1 208 ? -14.335 -11.729 4.822 1.00 97.00 208 ASP A O 1
ATOM 1608 N N . ASP A 1 209 ? -14.283 -11.524 7.063 1.00 95.75 209 ASP A N 1
ATOM 1609 C CA . ASP A 1 209 ? -12.820 -11.511 7.210 1.00 95.75 209 ASP A CA 1
ATOM 1610 C C . ASP A 1 209 ? -12.173 -10.402 6.357 1.00 95.75 209 ASP A C 1
ATOM 1612 O O . ASP A 1 209 ? -11.226 -10.620 5.610 1.00 95.75 209 ASP A O 1
ATOM 1616 N N . TYR A 1 210 ? -12.703 -9.182 6.424 1.00 96.88 210 TYR A N 1
ATOM 1617 C CA . TYR A 1 210 ? -12.207 -8.046 5.638 1.00 96.88 210 TYR A CA 1
ATOM 1618 C C . TYR A 1 210 ? -12.333 -8.227 4.113 1.00 96.88 210 TYR A C 1
ATOM 1620 O O . TYR A 1 210 ? -11.479 -7.768 3.341 1.00 96.88 210 TYR A O 1
ATOM 1628 N N . ALA A 1 211 ? -13.406 -8.872 3.637 1.00 96.12 211 ALA A N 1
ATOM 1629 C CA . ALA A 1 211 ? -13.650 -9.068 2.204 1.00 96.12 211 ALA A CA 1
ATOM 1630 C C . ALA A 1 211 ? -13.644 -7.743 1.417 1.00 96.12 211 ALA A C 1
ATOM 1632 O O . ALA A 1 211 ? -13.024 -7.658 0.353 1.00 96.12 211 ALA A O 1
ATOM 1633 N N . LEU A 1 212 ? -14.259 -6.688 1.966 1.00 95.19 212 LEU A N 1
ATOM 1634 C CA . LEU A 1 212 ? -14.297 -5.372 1.325 1.00 95.19 212 LEU A CA 1
ATOM 1635 C C . LEU A 1 212 ? -12.902 -4.741 1.220 1.00 95.19 212 LEU A C 1
ATOM 1637 O O . LEU A 1 212 ? -12.552 -4.221 0.162 1.00 95.19 212 LEU A O 1
ATOM 1641 N N . VAL A 1 213 ? -12.076 -4.832 2.269 1.00 95.62 213 VAL A N 1
ATOM 1642 C CA . VAL A 1 213 ? -10.686 -4.341 2.230 1.00 95.62 213 VAL A CA 1
ATOM 1643 C C . VAL A 1 213 ? -9.906 -5.043 1.122 1.00 95.62 213 VAL A C 1
ATOM 1645 O O . VAL A 1 213 ? -9.203 -4.392 0.350 1.00 95.62 213 VAL A O 1
ATOM 1648 N N . ARG A 1 214 ? -10.056 -6.368 1.001 1.00 94.44 214 ARG A N 1
ATOM 1649 C CA . ARG A 1 214 ? -9.380 -7.153 -0.040 1.00 94.44 214 ARG A CA 1
ATOM 1650 C C . ARG A 1 214 ? -9.841 -6.754 -1.440 1.00 94.44 214 ARG A C 1
ATOM 1652 O O . ARG A 1 214 ? -8.986 -6.571 -2.304 1.00 94.44 214 ARG A O 1
ATOM 1659 N N . ALA A 1 215 ? -11.144 -6.559 -1.653 1.00 93.56 215 ALA A N 1
ATOM 1660 C CA . ALA A 1 215 ? -11.692 -6.094 -2.929 1.00 93.56 215 ALA A CA 1
ATOM 1661 C C . ALA A 1 215 ? -11.136 -4.714 -3.320 1.00 93.56 215 ALA A C 1
ATOM 1663 O O . ALA A 1 215 ? -10.597 -4.546 -4.413 1.00 93.56 215 ALA A O 1
ATOM 1664 N N . ARG A 1 216 ? -11.153 -3.757 -2.387 1.00 94.38 216 ARG A N 1
ATOM 1665 C CA . ARG A 1 216 ? -10.569 -2.421 -2.577 1.00 94.38 216 ARG A CA 1
ATOM 1666 C C . ARG A 1 216 ? -9.061 -2.447 -2.815 1.00 94.38 216 ARG A C 1
ATOM 1668 O O . ARG A 1 216 ? -8.542 -1.681 -3.623 1.00 94.38 216 ARG A O 1
ATOM 1675 N N . GLY A 1 217 ? -8.358 -3.368 -2.164 1.00 92.75 217 GLY A N 1
ATOM 1676 C CA . GLY A 1 217 ? -6.951 -3.632 -2.433 1.00 92.75 217 GLY A CA 1
ATOM 1677 C C . GLY A 1 217 ? -6.696 -4.082 -3.873 1.00 92.75 217 GLY A C 1
ATOM 1678 O O . GLY A 1 217 ? -5.708 -3.662 -4.466 1.00 92.75 217 GLY A O 1
ATOM 1679 N N . GLN A 1 218 ? -7.589 -4.878 -4.470 1.00 90.25 218 GLN A N 1
ATOM 1680 C CA . GLN A 1 218 ? -7.464 -5.272 -5.879 1.00 90.25 218 GLN A CA 1
ATOM 1681 C C . GLN A 1 218 ? -7.651 -4.097 -6.832 1.00 90.25 218 GLN A C 1
ATOM 1683 O O . GLN A 1 218 ? -6.845 -3.917 -7.744 1.00 90.25 218 GLN A O 1
ATOM 1688 N N . GLU A 1 219 ? -8.664 -3.269 -6.585 1.00 91.69 219 GLU A N 1
ATOM 1689 C CA . GLU A 1 219 ? -8.902 -2.045 -7.358 1.00 91.69 219 GLU A CA 1
ATOM 1690 C C . GLU A 1 219 ? -7.687 -1.104 -7.298 1.00 91.69 219 GLU A C 1
ATOM 1692 O O . GLU A 1 219 ? -7.261 -0.566 -8.323 1.00 91.69 219 GLU A O 1
ATOM 1697 N N . HIS A 1 220 ? -7.068 -0.963 -6.117 1.00 92.06 220 HIS A N 1
ATOM 1698 C CA . HIS A 1 220 ? -5.836 -0.189 -5.950 1.00 92.06 220 HIS A CA 1
ATOM 1699 C C . HIS A 1 220 ? -4.701 -0.708 -6.838 1.00 92.06 220 HIS A C 1
ATOM 1701 O O . HIS A 1 220 ? -4.039 0.089 -7.500 1.00 92.06 220 HIS A O 1
ATOM 1707 N N . ILE A 1 221 ? -4.471 -2.025 -6.886 1.00 89.75 221 ILE A N 1
ATOM 1708 C CA . ILE A 1 221 ? -3.392 -2.595 -7.708 1.00 89.75 221 ILE A CA 1
ATOM 1709 C C . ILE A 1 221 ? -3.659 -2.390 -9.193 1.00 89.75 221 ILE A C 1
ATOM 1711 O O . ILE A 1 221 ? -2.757 -1.960 -9.910 1.00 89.75 221 ILE A O 1
ATOM 1715 N N . GLN A 1 222 ? -4.892 -2.607 -9.648 1.00 89.06 222 GLN A N 1
ATOM 1716 C CA . GLN A 1 222 ? -5.261 -2.370 -11.044 1.00 89.06 222 GLN A CA 1
ATOM 1717 C C . GLN A 1 222 ? -5.028 -0.910 -11.447 1.00 89.06 222 GLN A C 1
ATOM 1719 O O . GLN A 1 222 ? -4.430 -0.644 -12.491 1.00 89.06 222 GLN A O 1
ATOM 1724 N N . SER A 1 223 ? -5.440 0.034 -10.597 1.00 90.56 223 SER A N 1
ATOM 1725 C CA . SER A 1 223 ? -5.186 1.463 -10.799 1.00 90.56 223 SER A CA 1
ATOM 1726 C C . SER A 1 223 ? -3.685 1.772 -10.807 1.00 90.56 223 SER A C 1
ATOM 1728 O O . SER A 1 223 ? -3.184 2.426 -11.724 1.00 90.56 223 SER A O 1
ATOM 1730 N N . CYS A 1 224 ? -2.941 1.214 -9.847 1.00 91.19 224 CYS A N 1
ATOM 1731 C CA . CYS A 1 224 ? -1.501 1.412 -9.735 1.00 91.19 224 CYS A CA 1
ATOM 1732 C C . CYS A 1 224 ? -0.752 0.915 -10.976 1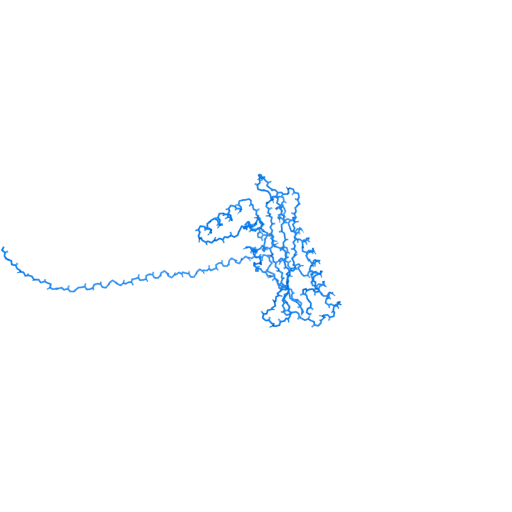.00 91.19 224 CYS A C 1
ATOM 1734 O O . CYS A 1 224 ? 0.113 1.624 -11.486 1.00 91.19 224 CYS A O 1
ATOM 1736 N N . VAL A 1 225 ? -1.121 -0.246 -11.530 1.00 88.50 225 VAL A N 1
ATOM 1737 C CA . VAL A 1 225 ? -0.549 -0.746 -12.789 1.00 88.50 225 VAL A CA 1
ATOM 1738 C C . VAL A 1 225 ? -0.743 0.273 -13.915 1.00 88.50 225 VAL A C 1
ATOM 1740 O O . VAL A 1 225 ? 0.205 0.535 -14.651 1.00 88.50 225 VAL A O 1
ATOM 1743 N N . GLN A 1 226 ? -1.910 0.917 -14.040 1.00 90.00 226 GLN A N 1
ATOM 1744 C CA . GLN A 1 226 ? -2.108 1.953 -15.065 1.00 90.00 226 GLN A CA 1
ATOM 1745 C C . GLN A 1 226 ? -1.244 3.195 -14.821 1.00 90.00 226 GLN A C 1
ATOM 1747 O O . GLN A 1 226 ? -0.628 3.710 -15.757 1.00 90.00 226 GLN A O 1
ATOM 1752 N N . THR A 1 227 ? -1.141 3.655 -13.571 1.00 91.81 227 THR A N 1
ATOM 1753 C CA . THR A 1 227 ? -0.266 4.782 -13.216 1.00 91.81 227 THR A CA 1
ATOM 1754 C C . THR A 1 227 ? 1.192 4.481 -13.562 1.00 91.81 227 THR A C 1
ATOM 1756 O O . THR A 1 227 ? 1.867 5.300 -14.188 1.00 91.81 227 THR A O 1
ATOM 1759 N N . VAL A 1 228 ? 1.677 3.286 -13.226 1.00 90.81 228 VAL A N 1
ATOM 1760 C CA . VAL A 1 228 ? 3.063 2.891 -13.495 1.00 90.81 228 VAL A CA 1
ATOM 1761 C C . VAL A 1 228 ? 3.315 2.737 -14.992 1.00 90.81 228 VAL A C 1
ATOM 1763 O O . VAL A 1 228 ? 4.344 3.205 -15.473 1.00 90.81 228 VAL A O 1
ATOM 1766 N N . ARG A 1 229 ? 2.356 2.194 -15.754 1.00 90.81 229 ARG A N 1
ATOM 1767 C CA . ARG A 1 229 ? 2.437 2.118 -17.223 1.00 90.81 229 ARG A CA 1
ATOM 1768 C C . ARG A 1 229 ? 2.647 3.482 -17.868 1.00 90.81 229 ARG A C 1
ATOM 1770 O O . ARG A 1 229 ? 3.485 3.610 -18.752 1.00 90.81 229 ARG A O 1
ATOM 1777 N N . SER A 1 230 ? 1.937 4.508 -17.398 1.00 91.00 230 SER A N 1
ATOM 1778 C CA . SER A 1 230 ? 2.125 5.883 -17.887 1.00 91.00 230 SER A CA 1
ATOM 1779 C C . SER A 1 230 ? 3.484 6.497 -17.521 1.00 91.00 230 SER A C 1
ATOM 1781 O O . SER A 1 230 ? 3.833 7.561 -18.017 1.00 91.00 230 SER A O 1
ATOM 1783 N N . SER A 1 231 ? 4.255 5.825 -16.663 1.00 90.56 231 SER A N 1
ATOM 1784 C CA . SER A 1 231 ? 5.570 6.257 -16.191 1.00 90.56 231 SER A CA 1
ATOM 1785 C C . SER A 1 231 ? 6.719 5.397 -16.730 1.00 90.56 231 SER A C 1
ATOM 1787 O O . SER A 1 231 ? 7.845 5.563 -16.265 1.00 90.56 231 SER A O 1
ATOM 1789 N N . PHE A 1 232 ? 6.473 4.475 -17.671 1.00 90.12 232 PHE A N 1
ATOM 1790 C CA . PHE A 1 232 ? 7.513 3.566 -18.169 1.00 90.12 232 PHE A CA 1
ATOM 1791 C C . PHE A 1 232 ? 8.674 4.286 -18.853 1.00 90.12 232 PHE A C 1
ATOM 1793 O O . PHE A 1 232 ? 9.816 3.979 -18.532 1.00 90.12 232 PHE A O 1
ATOM 1800 N N . ASP A 1 233 ? 8.402 5.288 -19.692 1.00 88.38 233 ASP A N 1
ATOM 1801 C CA . ASP A 1 233 ? 9.455 6.065 -20.372 1.00 88.38 233 ASP A CA 1
ATOM 1802 C C . ASP A 1 233 ? 10.423 6.727 -19.398 1.00 88.38 233 ASP A C 1
ATOM 1804 O O . ASP A 1 233 ? 11.582 6.946 -19.722 1.00 88.38 233 ASP A O 1
ATOM 1808 N N . LYS A 1 234 ? 9.931 7.044 -18.201 1.00 85.12 234 LYS A N 1
ATOM 1809 C CA . LYS A 1 234 ? 10.730 7.579 -17.112 1.00 85.12 234 LYS A CA 1
ATOM 1810 C C . LYS A 1 234 ? 11.470 6.436 -16.402 1.00 85.12 234 LYS A C 1
ATOM 1812 O O . LYS A 1 234 ? 12.687 6.350 -16.492 1.00 85.12 234 LYS A O 1
ATOM 1817 N N . LEU A 1 235 ? 10.731 5.477 -15.833 1.00 84.56 235 LEU A N 1
ATOM 1818 C CA . LEU A 1 235 ? 11.291 4.379 -15.029 1.00 84.56 235 LEU A CA 1
ATOM 1819 C C . LEU A 1 235 ? 12.327 3.506 -15.760 1.00 84.56 235 LEU A C 1
ATOM 1821 O O . LEU A 1 235 ? 13.176 2.893 -15.109 1.00 84.56 235 LEU A O 1
ATOM 1825 N N . PHE A 1 236 ? 12.228 3.416 -17.085 1.00 84.94 236 PHE A N 1
ATOM 1826 C CA . PHE A 1 236 ? 13.004 2.513 -17.930 1.00 84.94 236 PHE A CA 1
ATOM 1827 C C . PHE A 1 236 ? 13.700 3.240 -19.091 1.00 84.94 236 PHE A C 1
ATOM 1829 O O . PHE A 1 236 ? 13.971 2.616 -20.115 1.00 84.94 236 PHE A O 1
ATOM 1836 N N . ALA A 1 237 ? 13.984 4.541 -18.939 1.00 75.44 237 ALA A N 1
ATOM 1837 C CA . ALA A 1 237 ? 14.554 5.402 -19.983 1.00 75.44 237 ALA A CA 1
ATOM 1838 C C . ALA A 1 237 ? 15.889 4.906 -20.587 1.00 75.44 237 ALA A C 1
ATOM 1840 O O . ALA A 1 237 ? 16.214 5.273 -21.721 1.00 75.44 237 ALA A O 1
ATOM 1841 N N . ASP A 1 238 ? 16.647 4.097 -19.837 1.00 68.88 238 ASP A N 1
ATOM 1842 C CA . ASP A 1 238 ? 17.950 3.529 -20.227 1.00 68.88 238 ASP A CA 1
ATOM 1843 C C . ASP A 1 238 ? 17.930 2.819 -21.581 1.00 68.88 238 ASP A C 1
ATOM 1845 O O . ASP A 1 238 ? 17.053 1.956 -21.824 1.00 68.88 238 ASP A O 1
#

Organism: NCBI:txid54067

Secondary structure (DSSP, 8-state):
-------------------------------------SS------BTTB-EEEE-S--TT-SS--SEEEEE-TTHHHHHHHHHHHHHHTT---PPPPGGGS--EEEEEEE-TTTSSGGGGHHHHHHHHHHHTT-TT---SS-EEEEEEEEEEEES-SSSSS--EEEEEEEEEEE--S--SS---PPPPEEEEEEE--TT--HHHHHHHHHHHHHHHHHHHHHHHHHHHHTTHHHHT--

Foldseek 3Di:
DDDDDDDDDDDDDDDPDDPPPPPPPDPPPPCPVPLVQVAPPDWPDDPFATEDEDQDAPDPQPHQCQAEFEQDLVLQVVVVVVQVVCVVVVHHDDDDDQQSRPGDGDSVGGQLVRHPLCVVLVVLLVVVCVVVVNPVHHAPWHWYKYRHGFYWGFDDSPDPFGATKTKGKIWTWGFDSDPDPDGPTPDTQIQIDIGPDDRHGPVNCCPPNNPVSNVVSVVSSVVSSVSVSVCCCPRPVD

Sequence (238 aa):
MHLFKISSPLFAAFALTALLAGCAQNPKTDTTSSVNVAGTPSPMPKDWVTFEIDIGAANGQRYPDSVLRVVDKSDRMGDVGLMVIGALAGSFRSPVSKEDYRGTKVQTVAHPASINKMSEMIPALTAWREAHGKQSVVYKHPVYVRLNRFGLVYRDFSQDKPAYDLYIQTAITHKLNSDGYITWAEKPVLCSTEITTGDLTLDQWAADDYALVRARGQEHIQSCVQTVRSSFDKLFAD

pLDDT: mean 74.32, std 20.05, range [28.84, 97.0]